Protein AF-0000000073140390 (afdb_homodimer)

Organism: Sesamum indicum (NCBI:txid4182)

Sequence (278 aa):
MKLQEGDDANCLEDAALLVTTLNICGGRIGDAKEILSDQHYITLSNLINNISSQLSQYKSRKTSAQELCIDAENGSIKYMEIEKEMQKLVQLVYEEPTGINKGIKQTFLLVAKALYYDAYFPAQTVDSHMSKVLFVPVPMKLQEGDDANCLEDAALLVTTLNICGGRIGDAKEILSDQHYITLSNLINNISSQLSQYKSRKTSAQELCIDAENGSIKYMEIEKEMQKLVQLVYEEPTGINKGIKQTFLLVAKALYYDAYFPAQTVDSHMSKVLFVPVP

Structure (mmCIF, N/CA/C/O backbone):
data_AF-0000000073140390-model_v1
#
loop_
_entity.id
_entity.type
_entity.pdbx_description
1 polymer 'Copal-8-ol diphosphate hydratase, chloroplastic-like'
#
loop_
_atom_site.group_PDB
_atom_site.id
_atom_site.type_symbol
_atom_site.label_atom_id
_atom_site.label_alt_id
_atom_site.label_comp_id
_atom_site.label_asym_id
_atom_site.label_entity_id
_atom_site.label_seq_id
_atom_site.pdbx_PDB_ins_code
_atom_site.Cartn_x
_atom_site.Cartn_y
_atom_site.Cartn_z
_atom_site.occupancy
_atom_site.B_iso_or_equiv
_atom_site.auth_seq_id
_atom_site.auth_comp_id
_atom_site.auth_asym_id
_atom_site.auth_atom_id
_atom_site.pdbx_PDB_model_num
ATOM 1 N N . MET A 1 1 ? -35.406 -1.772 -13.32 1 19.69 1 MET A N 1
ATOM 2 C CA . MET A 1 1 ? -34.062 -2.096 -13.797 1 19.69 1 MET A CA 1
ATOM 3 C C . MET A 1 1 ? -33 -1.405 -12.945 1 19.69 1 MET A C 1
ATOM 5 O O . MET A 1 1 ? -32.812 -0.194 -13.047 1 19.69 1 MET A O 1
ATOM 9 N N . LYS A 1 2 ? -32.844 -1.698 -11.672 1 21.89 2 LYS A N 1
ATOM 10 C CA . LYS A 1 2 ? -32.125 -1.102 -10.555 1 21.89 2 LYS A CA 1
ATOM 11 C C . LYS A 1 2 ? -30.625 -1.052 -10.828 1 21.89 2 LYS A C 1
ATOM 13 O O . LYS A 1 2 ? -30.031 -2.049 -11.25 1 21.89 2 LYS A O 1
ATOM 18 N N . LEU A 1 3 ? -30.125 0.109 -11.305 1 24.2 3 LEU A N 1
ATOM 19 C CA . LEU A 1 3 ? -28.75 0.513 -11.602 1 24.2 3 LEU A CA 1
ATOM 20 C C . LEU A 1 3 ? -27.797 -0.024 -10.547 1 24.2 3 LEU A C 1
ATOM 22 O O . LEU A 1 3 ? -28.047 0.094 -9.344 1 24.2 3 LEU A O 1
ATOM 26 N N . GLN A 1 4 ? -27.094 -1.106 -10.797 1 30.73 4 GLN A N 1
ATOM 27 C CA . GLN A 1 4 ? -26.078 -1.794 -10.016 1 30.73 4 GLN A CA 1
ATOM 28 C C . GLN A 1 4 ? -25.094 -0.801 -9.391 1 30.73 4 GLN A C 1
ATOM 30 O O . GLN A 1 4 ? -24.594 0.095 -10.078 1 30.73 4 GLN A O 1
ATOM 35 N N . GLU A 1 5 ? -25.266 -0.325 -8.227 1 33.09 5 GLU A N 1
ATOM 36 C CA . GLU A 1 5 ? -24.469 0.463 -7.289 1 33.09 5 GLU A CA 1
ATOM 37 C C . GLU A 1 5 ? -22.984 0.16 -7.42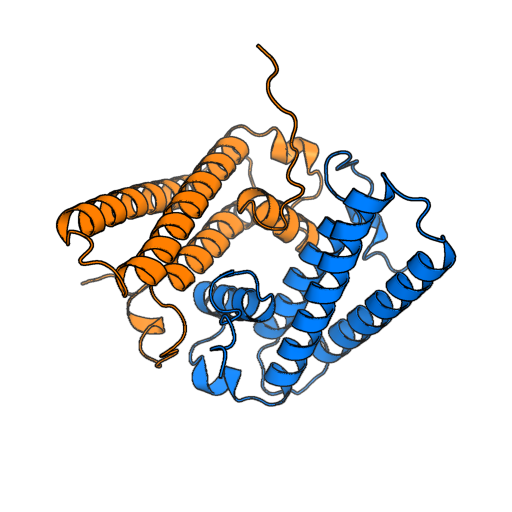6 1 33.09 5 GLU A C 1
ATOM 39 O O . GLU A 1 5 ? -22.562 -0.977 -7.219 1 33.09 5 GLU A O 1
ATOM 44 N N . GLY A 1 6 ? -22.266 0.636 -8.445 1 32.31 6 GLY A N 1
ATOM 45 C CA . GLY A 1 6 ? -20.875 0.646 -8.859 1 32.31 6 GLY A CA 1
ATOM 46 C C . GLY A 1 6 ? -19.906 0.658 -7.691 1 32.31 6 GLY A C 1
ATOM 47 O O . GLY A 1 6 ? -20.094 1.402 -6.727 1 32.31 6 GLY A O 1
ATOM 48 N N . ASP A 1 7 ? -19.344 -0.533 -7.352 1 36.69 7 ASP A N 1
ATOM 49 C CA . ASP A 1 7 ? -18.141 -0.941 -6.621 1 36.69 7 ASP A CA 1
ATOM 50 C C . ASP A 1 7 ? -17.031 0.101 -6.758 1 36.69 7 ASP A C 1
ATOM 52 O O . ASP A 1 7 ? -15.844 -0.228 -6.66 1 36.69 7 ASP A O 1
ATOM 56 N N . ASP A 1 8 ? -17.156 1.227 -7.363 1 34.34 8 ASP A N 1
ATOM 57 C CA . ASP A 1 8 ? -16.172 2.219 -7.789 1 34.34 8 ASP A CA 1
ATOM 58 C C . ASP A 1 8 ? -15.422 2.787 -6.59 1 34.34 8 ASP A C 1
ATOM 60 O O . ASP A 1 8 ? -14.477 3.566 -6.758 1 34.34 8 ASP A O 1
ATOM 64 N N . ALA A 1 9 ? -16.062 3.186 -5.523 1 35.09 9 ALA A N 1
ATOM 65 C CA . ALA A 1 9 ? -15.516 4.266 -4.703 1 35.09 9 ALA A CA 1
ATOM 66 C C . ALA A 1 9 ? -14.242 3.826 -3.992 1 35.09 9 ALA A C 1
ATOM 68 O O . ALA A 1 9 ? -13.617 4.617 -3.285 1 35.09 9 ALA A O 1
ATOM 69 N N . ASN A 1 10 ? -14.219 2.615 -3.383 1 41 10 ASN A N 1
ATOM 70 C CA . ASN A 1 10 ? -13.219 2.393 -2.344 1 41 10 ASN A CA 1
ATOM 71 C C . ASN A 1 10 ? -11.812 2.275 -2.932 1 41 10 ASN A C 1
ATOM 73 O O . ASN A 1 10 ? -11.523 1.329 -3.666 1 41 10 ASN A O 1
ATOM 77 N N . CYS A 1 11 ? -11.094 3.322 -3.277 1 43.16 11 CYS A N 1
ATOM 78 C CA . CYS A 1 11 ? -9.836 3.746 -3.881 1 43.16 11 CYS A CA 1
ATOM 79 C C . CYS A 1 11 ? -8.758 2.684 -3.697 1 43.16 11 CYS A C 1
ATOM 81 O O . CYS A 1 11 ? -8.852 1.593 -4.262 1 43.16 11 CYS A O 1
ATOM 83 N N . LEU A 1 12 ? -7.582 2.941 -3.061 1 46.41 12 LEU A N 1
ATOM 84 C CA . LEU A 1 12 ? -6.48 1.993 -2.957 1 46.41 12 LEU A CA 1
ATOM 85 C C . LEU A 1 12 ? -6.949 0.678 -2.344 1 46.41 12 LEU A C 1
ATOM 87 O O . LEU A 1 12 ? -6.172 -0.019 -1.688 1 46.41 12 LEU A O 1
ATOM 91 N N . GLU A 1 13 ? -8.219 0.421 -2.566 1 58.38 13 GLU A N 1
ATOM 92 C CA . GLU A 1 13 ? -8.781 -0.762 -1.922 1 58.38 13 GLU A CA 1
ATOM 93 C C . GLU A 1 13 ? -8.43 -2.031 -2.693 1 58.38 13 GLU A C 1
ATOM 95 O O . GLU A 1 13 ? -8.328 -3.111 -2.107 1 58.38 13 GLU A O 1
ATOM 100 N N . ASP A 1 14 ? -8.062 -1.742 -3.953 1 83.56 14 ASP A N 1
ATOM 101 C CA . ASP A 1 14 ? -7.625 -2.867 -4.773 1 83.56 14 ASP A CA 1
ATOM 102 C C . ASP A 1 14 ? -6.113 -3.059 -4.684 1 83.56 14 ASP A C 1
ATOM 104 O O . ASP A 1 14 ? -5.344 -2.158 -5.031 1 83.56 14 ASP A O 1
ATOM 108 N N . ALA A 1 15 ? -5.773 -4.164 -4.145 1 93.38 15 ALA A N 1
ATOM 109 C CA . ALA A 1 15 ? -4.367 -4.469 -3.918 1 93.38 15 ALA A CA 1
ATOM 110 C C . ALA A 1 15 ? -3.562 -4.352 -5.211 1 93.38 15 ALA A C 1
ATOM 112 O O . ALA A 1 15 ? -2.449 -3.82 -5.211 1 93.38 15 ALA A O 1
ATOM 113 N N . ALA A 1 16 ? -4.168 -4.73 -6.336 1 93.88 16 ALA A N 1
ATOM 114 C CA . ALA A 1 16 ? -3.479 -4.656 -7.621 1 93.88 16 ALA A CA 1
ATOM 115 C C . ALA A 1 16 ? -3.254 -3.205 -8.039 1 93.88 16 ALA A C 1
ATOM 117 O O . ALA A 1 16 ? -2.203 -2.867 -8.594 1 93.88 16 ALA A O 1
ATOM 118 N N . LEU A 1 17 ? -4.219 -2.393 -7.777 1 90.12 17 LEU A N 1
ATOM 119 C CA . LEU A 1 17 ? -4.062 -0.972 -8.07 1 90.12 17 LEU A CA 1
ATOM 120 C C . LEU A 1 17 ? -2.936 -0.366 -7.242 1 90.12 17 LEU A C 1
ATOM 122 O O . LEU A 1 17 ? -2.111 0.388 -7.766 1 90.12 17 LEU A O 1
ATOM 126 N N . LEU A 1 18 ? -2.938 -0.691 -5.992 1 92.5 18 LEU A N 1
ATOM 127 C CA . LEU A 1 18 ? -1.865 -0.215 -5.121 1 92.5 18 LEU A CA 1
ATOM 128 C C . LEU A 1 18 ? -0.503 -0.651 -5.652 1 92.5 18 LEU A C 1
ATOM 130 O O . LEU A 1 18 ? 0.423 0.158 -5.734 1 92.5 18 LEU A O 1
ATOM 134 N N . VAL A 1 19 ? -0.359 -1.871 -6.09 1 94.69 19 VAL A N 1
ATOM 135 C CA . VAL A 1 19 ? 0.884 -2.41 -6.629 1 94.69 19 VAL A CA 1
ATOM 136 C C . VAL A 1 19 ? 1.295 -1.621 -7.871 1 94.69 19 VAL A C 1
ATOM 138 O O . VAL A 1 19 ? 2.453 -1.216 -8 1 94.69 19 VAL A O 1
ATOM 141 N N . THR A 1 20 ? 0.36 -1.42 -8.719 1 92.44 20 THR A N 1
ATOM 142 C CA . THR A 1 20 ? 0.627 -0.705 -9.961 1 92.44 20 THR A CA 1
ATOM 143 C C . THR A 1 20 ? 1.097 0.719 -9.68 1 92.44 20 THR A C 1
ATOM 145 O O . THR A 1 20 ? 2.102 1.168 -10.227 1 92.44 20 THR A O 1
ATOM 148 N N . THR A 1 21 ? 0.406 1.334 -8.758 1 91.5 21 THR A N 1
ATOM 149 C CA . THR A 1 21 ? 0.728 2.719 -8.43 1 91.5 21 THR A CA 1
ATOM 150 C C . THR A 1 21 ? 2.096 2.814 -7.758 1 91.5 21 THR A C 1
ATOM 152 O O . THR A 1 21 ? 2.885 3.707 -8.07 1 91.5 21 THR A O 1
ATOM 155 N N . LEU A 1 22 ? 2.367 1.936 -6.859 1 94.38 22 LEU A N 1
ATOM 156 C CA . LEU A 1 22 ? 3.676 1.909 -6.215 1 94.38 22 LEU A CA 1
ATOM 157 C C . LEU A 1 22 ? 4.785 1.72 -7.242 1 94.38 22 LEU A C 1
ATOM 159 O O . LEU A 1 22 ? 5.836 2.357 -7.152 1 94.38 22 LEU A O 1
ATOM 163 N N . ASN A 1 23 ? 4.602 0.901 -8.211 1 94.12 23 ASN A N 1
ATOM 164 C CA . ASN A 1 23 ? 5.605 0.639 -9.234 1 94.12 23 ASN A CA 1
ATOM 165 C C . ASN A 1 23 ? 5.812 1.849 -10.141 1 94.12 23 ASN A C 1
ATOM 167 O O . ASN A 1 23 ? 6.938 2.145 -10.539 1 94.12 23 ASN A O 1
ATOM 171 N N . ILE A 1 24 ? 4.707 2.41 -10.445 1 91.94 24 ILE A N 1
ATOM 172 C CA . ILE A 1 24 ? 4.809 3.619 -11.258 1 91.94 24 ILE A CA 1
ATOM 173 C C . ILE A 1 24 ? 5.57 4.695 -10.484 1 91.94 24 ILE A C 1
ATOM 175 O O . ILE A 1 24 ? 6.547 5.254 -10.992 1 91.94 24 ILE A O 1
ATOM 179 N N . CYS A 1 25 ? 5.164 4.945 -9.242 1 90.94 25 CYS A N 1
ATOM 180 C CA . CYS A 1 25 ? 5.762 5.992 -8.422 1 90.94 25 CYS A CA 1
ATOM 181 C C . CYS A 1 25 ? 7.203 5.652 -8.062 1 90.94 25 CYS A C 1
ATOM 183 O O . CYS A 1 25 ? 8.023 6.547 -7.848 1 90.94 25 CYS A O 1
ATOM 185 N N . GLY A 1 26 ? 7.461 4.395 -7.98 1 91.81 26 GLY A N 1
ATOM 186 C CA . GLY A 1 26 ? 8.82 3.939 -7.715 1 91.81 26 GLY A CA 1
ATOM 187 C C . GLY A 1 26 ? 9.695 3.92 -8.953 1 91.81 26 GLY A C 1
ATOM 188 O O . GLY A 1 26 ? 10.875 3.59 -8.875 1 91.81 26 GLY A O 1
ATOM 189 N N . GLY A 1 27 ? 9.164 4.172 -10.109 1 90.06 27 GLY A N 1
ATOM 190 C CA . GLY A 1 27 ? 9.914 4.293 -11.344 1 90.06 27 GLY A CA 1
ATOM 191 C C . GLY A 1 27 ? 10.172 2.961 -12.023 1 90.06 27 GLY A C 1
ATOM 192 O O . GLY A 1 27 ? 11.016 2.863 -12.914 1 90.06 27 GLY A O 1
ATOM 193 N N . ARG A 1 28 ? 9.5 1.932 -11.672 1 92.81 28 ARG A N 1
ATOM 194 C CA . ARG A 1 28 ? 9.742 0.598 -12.211 1 92.81 28 ARG A CA 1
ATOM 195 C C . ARG A 1 28 ? 8.891 0.346 -13.453 1 92.81 28 ARG A C 1
ATOM 197 O O . ARG A 1 28 ? 9.219 -0.511 -14.273 1 92.81 28 ARG A O 1
ATOM 204 N N . ILE A 1 29 ? 7.77 1.046 -13.523 1 91.19 29 ILE A N 1
ATOM 205 C CA . ILE A 1 29 ? 6.891 0.93 -14.68 1 91.19 29 ILE A CA 1
ATOM 206 C C . ILE A 1 29 ? 6.926 2.227 -15.484 1 91.19 29 ILE A C 1
ATOM 208 O O . ILE A 1 29 ? 6.543 3.287 -14.984 1 91.19 29 ILE A O 1
ATOM 212 N N . GLY A 1 30 ? 7.473 2.105 -16.672 1 85.06 30 GLY A N 1
ATOM 213 C CA . GLY A 1 30 ? 7.492 3.24 -17.578 1 85.06 30 GLY A CA 1
ATOM 214 C C . GLY A 1 30 ? 6.234 3.355 -18.422 1 85.06 30 GLY A C 1
ATOM 215 O O . GLY A 1 30 ? 5.641 4.434 -18.516 1 85.06 30 GLY A O 1
ATOM 216 N N . ASP A 1 31 ? 5.816 2.256 -18.969 1 85.38 31 ASP A N 1
ATOM 217 C CA . ASP A 1 31 ? 4.594 2.162 -19.75 1 85.38 31 ASP A CA 1
ATOM 218 C C . ASP A 1 31 ? 3.559 1.272 -19.062 1 85.38 31 ASP A C 1
ATOM 220 O O . ASP A 1 31 ? 3.58 0.05 -19.234 1 85.38 31 ASP A O 1
ATOM 224 N N . ALA A 1 32 ? 2.643 1.896 -18.453 1 86.44 32 ALA A N 1
ATOM 225 C CA . ALA A 1 32 ? 1.65 1.161 -17.672 1 86.44 32 ALA A CA 1
ATOM 226 C C . ALA A 1 32 ? 0.743 0.334 -18.578 1 86.44 32 ALA A C 1
ATOM 228 O O . ALA A 1 32 ? 0.37 -0.79 -18.234 1 86.44 32 ALA A O 1
ATOM 229 N N . LYS A 1 33 ? 0.415 0.868 -19.719 1 84.56 33 LYS A N 1
ATOM 230 C CA . LYS A 1 33 ? -0.486 0.167 -20.625 1 84.56 33 LYS A CA 1
ATOM 231 C C . LYS A 1 33 ? 0.111 -1.164 -21.078 1 84.56 33 LYS A C 1
ATOM 233 O O . LYS A 1 33 ? -0.577 -2.188 -21.078 1 84.56 33 LYS A O 1
ATOM 238 N N . GLU A 1 34 ? 1.339 -1.123 -21.422 1 87.75 34 GLU A N 1
ATOM 239 C CA . GLU A 1 34 ? 2.027 -2.334 -21.859 1 87.75 34 GLU A CA 1
ATOM 240 C C . GLU A 1 34 ? 2.07 -3.377 -20.734 1 87.75 34 GLU A C 1
ATOM 242 O O . GLU A 1 34 ? 1.752 -4.547 -20.969 1 87.75 34 GLU A O 1
ATOM 247 N N . ILE A 1 35 ? 2.395 -2.949 -19.562 1 91.12 35 ILE A N 1
ATOM 248 C CA . ILE A 1 35 ? 2.564 -3.869 -18.438 1 91.12 35 ILE A CA 1
ATOM 249 C C . ILE A 1 35 ? 1.207 -4.434 -18.031 1 91.12 35 ILE A C 1
ATOM 251 O O . ILE A 1 35 ? 1.085 -5.629 -17.75 1 91.12 35 ILE A O 1
ATOM 255 N N . LEU A 1 36 ? 0.188 -3.611 -18.078 1 90.38 36 LEU A N 1
ATOM 256 C CA . LEU A 1 36 ? -1.141 -4.012 -17.625 1 90.38 36 LEU A CA 1
ATOM 257 C C . LEU A 1 36 ? -1.76 -5.02 -18.594 1 90.38 36 LEU A C 1
ATOM 259 O O . LEU A 1 36 ? -2.701 -5.73 -18.234 1 90.38 36 LEU A O 1
ATOM 263 N N . SER A 1 37 ? -1.237 -4.992 -19.812 1 89 37 SER A N 1
ATOM 264 C CA . SER A 1 37 ? -1.754 -5.93 -20.797 1 89 37 SER A CA 1
ATOM 265 C C . SER A 1 37 ? -0.964 -7.234 -20.781 1 89 37 SER A C 1
ATOM 267 O O . SER A 1 37 ? -1.354 -8.211 -21.438 1 89 37 SER A O 1
ATOM 269 N N . ASP A 1 38 ? 0.145 -7.352 -20.094 1 92.44 38 ASP A N 1
ATOM 270 C CA . ASP A 1 38 ? 0.956 -8.562 -20 1 92.44 38 ASP A CA 1
ATOM 271 C C . ASP A 1 38 ? 0.22 -9.656 -19.219 1 92.44 38 ASP A C 1
ATOM 273 O O . ASP A 1 38 ? -0.354 -9.398 -18.156 1 92.44 38 ASP A O 1
ATOM 277 N N . GLN A 1 39 ? 0.245 -10.852 -19.781 1 92.38 39 GLN A N 1
ATOM 278 C CA . GLN A 1 39 ? -0.524 -11.961 -19.234 1 92.38 39 GLN A CA 1
ATOM 279 C C . GLN A 1 39 ? -0.033 -12.328 -17.828 1 92.38 39 GLN A C 1
ATOM 281 O O . GLN A 1 39 ? -0.831 -12.68 -16.953 1 92.38 39 GLN A O 1
ATOM 286 N N . HIS A 1 40 ? 1.243 -12.297 -17.656 1 95.56 40 HIS A N 1
ATOM 287 C CA . HIS A 1 40 ? 1.786 -12.617 -16.344 1 95.56 40 HIS A CA 1
ATOM 288 C C . HIS A 1 40 ? 1.372 -11.578 -15.297 1 95.56 40 HIS A C 1
ATOM 290 O O . HIS A 1 40 ? 1.027 -11.93 -14.172 1 95.56 40 HIS A O 1
ATOM 296 N N . TYR A 1 41 ? 1.358 -10.406 -15.703 1 93.75 41 TYR A N 1
ATOM 297 C CA . TYR A 1 41 ? 0.944 -9.32 -14.82 1 93.75 41 TYR A CA 1
ATOM 298 C C . TYR A 1 41 ? -0.527 -9.453 -14.445 1 93.75 41 TYR A C 1
ATOM 300 O O . TYR A 1 41 ? -0.894 -9.289 -13.281 1 93.75 41 TYR A O 1
ATOM 308 N N . ILE A 1 42 ? -1.332 -9.789 -15.359 1 94 42 ILE A N 1
ATOM 309 C CA . ILE A 1 42 ? -2.762 -9.977 -15.133 1 94 42 ILE A CA 1
ATOM 310 C C . ILE A 1 42 ? -2.984 -11.109 -14.133 1 94 42 ILE A C 1
ATOM 312 O O . ILE A 1 42 ? -3.779 -10.977 -13.195 1 94 42 ILE A O 1
ATOM 316 N N . THR A 1 43 ? -2.252 -12.109 -14.297 1 95.31 43 THR A N 1
ATOM 317 C CA . THR A 1 43 ? -2.363 -13.25 -13.398 1 95.31 43 THR A CA 1
ATOM 318 C C . THR A 1 43 ? -1.982 -12.859 -11.977 1 95.31 43 THR A C 1
ATOM 320 O O . THR A 1 43 ? -2.701 -13.18 -11.023 1 95.31 43 THR A O 1
ATOM 323 N N . LEU A 1 44 ? -0.86 -12.133 -11.883 1 97.06 44 LEU A N 1
ATOM 324 C CA . LEU A 1 44 ? -0.416 -11.656 -10.578 1 97.06 44 LEU A CA 1
ATOM 325 C C . LEU A 1 44 ? -1.45 -10.719 -9.961 1 97.06 44 LEU A C 1
ATOM 327 O O . LEU A 1 44 ? -1.752 -10.82 -8.766 1 97.06 44 LEU A O 1
ATOM 331 N N . SER A 1 45 ? -2.047 -9.914 -10.719 1 94.69 45 SER A N 1
ATOM 332 C CA . SER A 1 45 ? -3.031 -8.938 -10.258 1 94.69 45 SER A CA 1
ATOM 333 C C . SER A 1 45 ? -4.285 -9.633 -9.734 1 94.69 45 SER A C 1
ATOM 335 O O . SER A 1 45 ? -4.797 -9.281 -8.664 1 94.69 45 SER A O 1
ATOM 337 N N . ASN A 1 46 ? -4.742 -10.555 -10.461 1 93.81 46 ASN A N 1
ATOM 338 C CA . ASN A 1 46 ? -5.918 -11.297 -10.016 1 93.81 46 ASN A CA 1
ATOM 339 C C . ASN A 1 46 ? -5.645 -12.055 -8.719 1 93.81 46 ASN A C 1
ATOM 341 O O . ASN A 1 46 ? -6.473 -12.047 -7.805 1 93.81 46 ASN A O 1
ATOM 345 N N . LEU A 1 47 ? -4.523 -12.641 -8.703 1 96.75 47 LEU A N 1
ATOM 346 C CA . LEU A 1 47 ? -4.156 -13.438 -7.535 1 96.75 47 LEU A CA 1
ATOM 347 C C . LEU A 1 47 ? -4.055 -12.562 -6.289 1 96.75 47 LEU A C 1
ATOM 349 O O . LEU A 1 47 ? -4.598 -12.914 -5.238 1 96.75 47 LEU A O 1
ATOM 353 N N . ILE A 1 48 ? -3.396 -11.422 -6.371 1 96.69 48 ILE A N 1
ATOM 354 C CA . ILE A 1 48 ? -3.225 -10.594 -5.184 1 96.69 48 ILE A CA 1
ATOM 355 C C . ILE A 1 48 ? -4.574 -10.008 -4.766 1 96.69 48 ILE A C 1
ATOM 357 O O . ILE A 1 48 ? -4.836 -9.828 -3.574 1 96.69 48 ILE A O 1
ATOM 361 N N . ASN A 1 49 ? -5.445 -9.695 -5.711 1 93.06 49 ASN A N 1
ATOM 362 C CA . ASN A 1 49 ? -6.777 -9.219 -5.352 1 93.06 49 ASN A CA 1
ATOM 363 C C . ASN A 1 49 ? -7.57 -10.281 -4.605 1 93.06 49 ASN A C 1
ATOM 365 O O . ASN A 1 49 ? -8.297 -9.977 -3.66 1 93.06 49 ASN A O 1
ATOM 369 N N . ASN A 1 50 ? -7.438 -11.484 -5.074 1 94.38 50 ASN A N 1
ATOM 370 C CA . ASN A 1 50 ? -8.094 -12.578 -4.371 1 94.38 50 ASN A CA 1
ATOM 371 C C . ASN A 1 50 ? -7.562 -12.734 -2.949 1 94.38 50 ASN A C 1
ATOM 373 O O . ASN A 1 50 ? -8.336 -12.875 -2.002 1 94.38 50 ASN A O 1
ATOM 377 N N . ILE A 1 51 ? -6.254 -12.719 -2.848 1 95.5 51 ILE A N 1
ATOM 378 C CA . ILE A 1 51 ? -5.613 -12.805 -1.54 1 95.5 51 ILE A CA 1
ATOM 379 C C . ILE A 1 51 ? -6.113 -11.664 -0.647 1 95.5 51 ILE A C 1
ATOM 381 O O . ILE A 1 51 ? -6.512 -11.898 0.496 1 95.5 51 ILE A O 1
ATOM 385 N N . SER A 1 52 ? -6.074 -10.477 -1.188 1 94.06 52 SER A N 1
ATOM 386 C CA . SER A 1 52 ? -6.512 -9.305 -0.438 1 94.06 52 SER A CA 1
ATOM 387 C C . SER A 1 52 ? -7.957 -9.453 0.026 1 94.06 52 SER A C 1
ATOM 389 O O . SER A 1 52 ? -8.281 -9.172 1.181 1 94.06 52 SER A O 1
ATOM 391 N N . SER A 1 53 ? -8.789 -9.828 -0.842 1 92.88 53 SER A N 1
ATOM 392 C CA . SER A 1 53 ? -10.195 -10.023 -0.509 1 92.88 53 SER A CA 1
ATOM 393 C C . SER A 1 53 ? -10.359 -11.039 0.611 1 92.88 53 SER A C 1
ATOM 395 O O . SER A 1 53 ? -11.109 -10.812 1.564 1 92.88 53 SER A O 1
ATOM 397 N N . GLN A 1 54 ? -9.695 -12.148 0.55 1 92.44 54 GLN A N 1
ATOM 398 C CA . GLN A 1 54 ? -9.773 -13.203 1.559 1 92.44 54 GLN A CA 1
ATOM 399 C C . GLN A 1 54 ? -9.227 -12.719 2.9 1 92.44 54 GLN A C 1
ATOM 401 O O . GLN A 1 54 ? -9.812 -13 3.949 1 92.44 54 GLN A O 1
ATOM 406 N N . LEU A 1 55 ? -8.164 -12.023 2.859 1 91.75 55 LEU A N 1
ATOM 407 C CA . LEU A 1 55 ? -7.57 -11.5 4.086 1 91.75 55 LEU A CA 1
ATOM 408 C C . LEU A 1 55 ? -8.5 -10.484 4.742 1 91.75 55 LEU A C 1
ATOM 410 O O . LEU A 1 55 ? -8.617 -10.445 5.969 1 91.75 55 LEU A O 1
ATOM 414 N N . SER A 1 56 ? -9.047 -9.641 3.893 1 89.56 56 SER A N 1
ATOM 415 C CA . SER A 1 56 ? -10 -8.672 4.418 1 89.56 56 SER A CA 1
ATOM 416 C C . SER A 1 56 ? -11.18 -9.367 5.098 1 89.56 56 SER A C 1
ATOM 418 O O . SER A 1 56 ? -11.641 -8.93 6.152 1 89.56 56 SER A O 1
ATOM 420 N N . GLN A 1 57 ? -11.656 -10.375 4.48 1 88.25 57 GLN A N 1
ATOM 421 C CA . GLN A 1 57 ? -12.734 -11.164 5.074 1 88.25 57 GLN A CA 1
ATOM 422 C C . GLN A 1 57 ? -12.297 -11.789 6.398 1 88.25 57 GLN A C 1
ATOM 424 O O . GLN A 1 57 ? -13.055 -11.789 7.367 1 88.25 57 GLN A O 1
ATOM 429 N N . TYR A 1 58 ? -11.148 -12.328 6.363 1 85.25 58 TYR A N 1
ATOM 430 C CA . TYR A 1 58 ? -10.602 -12.906 7.582 1 85.25 58 TYR A CA 1
ATOM 431 C C . TYR A 1 58 ? -10.523 -11.867 8.695 1 85.25 58 TYR A C 1
ATOM 433 O O . TYR A 1 58 ? -10.93 -12.141 9.828 1 85.25 58 TYR A O 1
ATOM 441 N N . LYS A 1 59 ? -10.039 -10.742 8.438 1 83.19 59 LYS A N 1
ATOM 442 C CA . LYS A 1 59 ? -9.891 -9.664 9.406 1 83.19 59 LYS A CA 1
ATOM 443 C C . LYS A 1 59 ? -11.242 -9.227 9.953 1 83.19 59 LYS A C 1
ATOM 445 O O . LYS A 1 59 ? -11.383 -8.969 11.148 1 83.19 59 LYS A O 1
ATOM 450 N N . SER A 1 60 ? -12.164 -9.109 9.039 1 82.38 60 SER A N 1
ATOM 451 C CA . SER A 1 60 ? -13.5 -8.703 9.453 1 82.38 60 SER A CA 1
ATOM 452 C C . SER A 1 60 ? -14.125 -9.727 10.391 1 82.38 60 SER A C 1
ATOM 454 O O . SER A 1 60 ? -14.805 -9.359 11.352 1 82.38 60 SER A O 1
ATOM 456 N N . ARG A 1 61 ? -13.969 -10.93 10.172 1 77.19 61 ARG A N 1
ATOM 457 C CA . ARG A 1 61 ? -14.516 -11.992 11.008 1 77.19 61 ARG A CA 1
ATOM 458 C C . ARG A 1 61 ? -13.836 -12.016 12.375 1 77.19 61 ARG A C 1
ATOM 460 O O . ARG A 1 61 ? -14.484 -12.289 13.391 1 77.19 61 ARG A O 1
ATOM 467 N N . LYS A 1 62 ? -12.578 -11.875 12.359 1 73.75 62 LYS A N 1
ATOM 468 C CA . LYS A 1 62 ? -11.836 -11.82 13.617 1 73.75 62 LYS A CA 1
ATOM 469 C C . LYS A 1 62 ? -12.336 -10.68 14.5 1 73.75 62 LYS A C 1
ATOM 471 O O . LYS A 1 62 ? -12.461 -10.844 15.711 1 73.75 62 LYS A O 1
ATOM 476 N N . THR A 1 63 ? -12.547 -9.617 13.844 1 67.31 63 THR A N 1
ATOM 477 C CA . THR A 1 63 ? -13.039 -8.469 14.594 1 67.31 63 THR A CA 1
ATOM 478 C C . THR A 1 63 ? -14.461 -8.711 15.094 1 67.31 63 THR A C 1
ATOM 480 O O . THR A 1 63 ? -14.805 -8.32 16.203 1 67.31 63 THR A O 1
ATOM 483 N N . SER A 1 64 ? -15.125 -9.445 14.141 1 62.62 64 SER A N 1
ATOM 484 C CA . SER A 1 64 ? -16.5 -9.742 14.539 1 62.62 64 SER A CA 1
ATOM 485 C C . SER A 1 64 ? -16.547 -10.93 15.492 1 62.62 64 SER A C 1
ATOM 487 O O . SER A 1 64 ? -17.406 -10.984 16.375 1 62.62 64 SER A O 1
ATOM 489 N N . ALA A 1 65 ? -15.852 -12.07 15.023 1 56.78 65 ALA A N 1
ATOM 490 C CA . ALA A 1 65 ? -15.891 -13.281 15.828 1 56.78 65 ALA A CA 1
ATOM 491 C C . ALA A 1 65 ? -15.312 -13.039 17.219 1 56.78 65 ALA A C 1
ATOM 493 O O . ALA A 1 65 ? -15.656 -13.734 18.172 1 56.78 65 ALA A O 1
ATOM 494 N N . GLN A 1 66 ? -13.977 -12.367 17.406 1 53.19 66 GLN A N 1
ATOM 495 C CA . GLN A 1 66 ? -13.805 -12.031 18.812 1 53.19 66 GLN A CA 1
ATOM 496 C C . GLN A 1 66 ? -15.148 -11.828 19.5 1 53.19 66 GLN A C 1
ATOM 498 O O . GLN A 1 66 ? -15.258 -12 20.719 1 53.19 66 GLN A O 1
ATOM 503 N N . GLU A 1 67 ? -16.125 -11.508 18.609 1 48.25 67 GLU A N 1
ATOM 504 C CA . GLU A 1 67 ? -17.484 -11.492 19.125 1 48.25 67 GLU A CA 1
ATOM 505 C C . GLU A 1 67 ? -18.125 -12.875 19.062 1 48.25 67 GLU A C 1
ATOM 507 O O . GLU A 1 67 ? -18.891 -13.266 19.938 1 48.25 67 GLU A O 1
ATOM 512 N N . LEU A 1 68 ? -18.156 -13.664 17.844 1 48.5 68 LEU A N 1
ATOM 513 C CA . LEU A 1 68 ? -18.891 -14.922 17.766 1 48.5 68 LEU A CA 1
ATOM 514 C C . LEU A 1 68 ? -17.938 -16.109 17.672 1 48.5 68 LEU A C 1
ATOM 516 O O . LEU A 1 68 ? -16.797 -15.961 17.188 1 48.5 68 LEU A O 1
ATOM 520 N N . CYS A 1 69 ? -18.062 -17.281 18.406 1 48.69 69 CYS A N 1
ATOM 521 C CA . CYS A 1 69 ? -17.438 -18.594 18.375 1 48.69 69 CYS A CA 1
ATOM 522 C C . CYS A 1 69 ? -17.141 -19.031 16.953 1 48.69 69 CYS A C 1
ATOM 524 O O . CYS A 1 69 ? -18.016 -19.562 16.266 1 48.69 69 CYS A O 1
ATOM 526 N N . ILE A 1 70 ? -16.578 -18.203 16.156 1 51.75 70 ILE A N 1
ATOM 527 C CA . ILE A 1 70 ? -16.312 -18.75 14.828 1 51.75 70 ILE A CA 1
ATOM 528 C C . ILE A 1 70 ? -15.742 -20.156 14.961 1 51.75 70 ILE A C 1
ATOM 530 O O . ILE A 1 70 ? -14.828 -20.391 15.758 1 51.75 70 ILE A O 1
ATOM 534 N N . ASP A 1 71 ? -16.359 -21.141 14.445 1 55.47 71 ASP A N 1
ATOM 535 C CA . ASP A 1 71 ? -15.977 -22.547 14.352 1 55.47 71 ASP A CA 1
ATOM 536 C C . ASP A 1 71 ? -14.516 -22.688 13.938 1 55.47 71 ASP A C 1
ATOM 538 O O . ASP A 1 71 ? -14.117 -22.203 12.883 1 55.47 71 ASP A O 1
ATOM 542 N N . ALA A 1 72 ? -13.602 -22.844 14.82 1 57.53 72 ALA A N 1
ATOM 543 C CA . ALA A 1 72 ? -12.18 -23.141 14.695 1 57.53 72 ALA A CA 1
ATOM 544 C C . ALA A 1 72 ? -11.875 -23.812 13.359 1 57.53 72 ALA A C 1
ATOM 546 O O . ALA A 1 72 ? -10.867 -23.516 12.719 1 57.53 72 ALA A O 1
ATOM 547 N N . GLU A 1 73 ? -12.812 -24.641 12.844 1 58.81 73 GLU A N 1
ATOM 548 C CA . GLU A 1 73 ? -12.562 -25.422 11.633 1 58.81 73 GLU A CA 1
ATOM 549 C C . GLU A 1 73 ? -12.617 -24.531 10.391 1 58.81 73 GLU A C 1
ATOM 551 O O . GLU A 1 73 ? -11.773 -24.641 9.5 1 58.81 73 GLU A O 1
ATOM 556 N N . ASN A 1 74 ? -13.609 -23.688 10.281 1 67.19 74 ASN A N 1
ATOM 557 C CA . ASN A 1 74 ? -13.758 -22.812 9.125 1 67.19 74 ASN A CA 1
ATOM 558 C C . ASN A 1 74 ? -12.625 -21.781 9.062 1 67.19 74 ASN A C 1
ATOM 560 O O . ASN A 1 74 ? -12.156 -21.438 7.973 1 67.19 74 ASN A O 1
ATOM 564 N N . GLY A 1 75 ? -12.219 -21.469 10.273 1 69.38 75 GLY A N 1
ATOM 565 C CA . GLY A 1 75 ? -11.07 -20.578 10.328 1 69.38 75 GLY A CA 1
ATOM 566 C C . GLY A 1 75 ? -9.797 -21.219 9.828 1 69.38 75 GLY A C 1
ATOM 567 O O . GLY A 1 75 ? -9.023 -20.578 9.094 1 69.38 75 GLY A O 1
ATOM 568 N N . SER A 1 76 ? -9.664 -22.438 10.094 1 75.88 76 SER A N 1
ATOM 569 C CA . SER A 1 76 ? -8.469 -23.172 9.68 1 75.88 76 SER A CA 1
ATOM 570 C C . SER A 1 76 ? -8.453 -23.406 8.18 1 75.88 76 SER A C 1
ATOM 572 O O . SER A 1 76 ? -7.402 -23.297 7.539 1 75.88 76 SER A O 1
ATOM 574 N N . ILE A 1 77 ? -9.57 -23.656 7.574 1 72.56 77 ILE A N 1
ATOM 575 C CA . ILE A 1 77 ? -9.672 -23.906 6.141 1 72.56 77 ILE A CA 1
ATOM 576 C C . ILE A 1 77 ? -9.375 -22.641 5.363 1 72.56 77 ILE A C 1
ATOM 578 O O . ILE A 1 77 ? -8.648 -22.656 4.367 1 72.56 77 ILE A O 1
ATOM 582 N N . LYS A 1 78 ? -9.922 -21.594 5.887 1 80 78 LYS A N 1
ATOM 583 C CA . LYS A 1 78 ? -9.688 -20.312 5.223 1 80 78 LYS A CA 1
ATOM 584 C C . LYS A 1 78 ? -8.211 -19.922 5.27 1 80 78 LYS A C 1
ATOM 586 O O . LYS A 1 78 ? -7.664 -19.438 4.281 1 80 78 LYS A O 1
ATOM 591 N N . TYR A 1 79 ? -7.703 -20.266 6.34 1 82.44 79 TYR A N 1
ATOM 592 C CA . TYR A 1 79 ? -6.281 -19.984 6.496 1 82.44 79 TYR A CA 1
ATOM 593 C C . TYR A 1 79 ? -5.457 -20.797 5.496 1 82.44 79 TYR A C 1
ATOM 595 O O . TYR A 1 79 ? -4.555 -20.266 4.852 1 82.44 79 TYR A O 1
ATOM 603 N N . MET A 1 80 ? -5.84 -22.016 5.324 1 87.38 80 MET A N 1
ATOM 604 C CA . MET A 1 80 ? -5.117 -22.875 4.402 1 87.38 80 MET A CA 1
ATOM 605 C C . MET A 1 80 ? -5.273 -22.391 2.965 1 87.38 80 MET A C 1
ATOM 607 O O . MET A 1 80 ? -4.316 -22.438 2.186 1 87.38 80 MET A O 1
ATOM 611 N N . GLU A 1 81 ? -6.406 -21.922 2.629 1 91.31 81 GLU A N 1
ATOM 612 C CA . GLU A 1 81 ? -6.645 -21.391 1.287 1 91.31 81 GLU A CA 1
ATOM 613 C C . GLU A 1 81 ? -5.793 -20.156 1.022 1 91.31 81 GLU A C 1
ATOM 615 O O . GLU A 1 81 ? -5.184 -20.031 -0.043 1 91.31 81 GLU A O 1
ATOM 620 N N . ILE A 1 82 ? -5.754 -19.328 1.961 1 93.75 82 ILE A N 1
ATOM 621 C CA . ILE A 1 82 ? -4.941 -18.125 1.838 1 93.75 82 ILE A CA 1
ATOM 622 C C . ILE A 1 82 ? -3.471 -18.5 1.696 1 93.75 82 ILE A C 1
ATOM 624 O O . ILE A 1 82 ? -2.76 -17.953 0.851 1 93.75 82 ILE A O 1
ATOM 628 N N . GLU A 1 83 ? -3.061 -19.469 2.459 1 93 83 GLU A N 1
ATOM 629 C CA . GLU A 1 83 ? -1.674 -19.922 2.416 1 93 83 GLU A CA 1
ATOM 630 C C . GLU A 1 83 ? -1.325 -20.5 1.049 1 93 83 GLU A C 1
ATOM 632 O O . GLU A 1 83 ? -0.232 -20.266 0.53 1 93 83 GLU A O 1
ATOM 637 N N . LYS A 1 84 ? -2.188 -21.203 0.511 1 94.94 84 LYS A N 1
ATOM 638 C CA . LYS A 1 84 ? -1.968 -21.781 -0.813 1 94.94 84 LYS A CA 1
ATOM 639 C C . LYS A 1 84 ? -1.847 -20.688 -1.873 1 94.94 84 LYS A C 1
ATOM 641 O O . LYS A 1 84 ? -0.981 -20.75 -2.748 1 94.94 84 LYS A O 1
ATOM 646 N N . GLU A 1 85 ? -2.678 -19.734 -1.773 1 96.12 85 GLU A N 1
ATOM 647 C CA . GLU A 1 85 ? -2.621 -18.625 -2.723 1 96.12 85 GLU A CA 1
ATOM 648 C C . GLU A 1 85 ? -1.347 -17.812 -2.541 1 96.12 85 GLU A C 1
ATOM 650 O O . GLU A 1 85 ? -0.756 -17.344 -3.52 1 96.12 85 GLU A O 1
ATOM 655 N N . MET A 1 86 ? -0.915 -17.625 -1.306 1 95.56 86 MET A N 1
ATOM 656 C CA . MET A 1 86 ? 0.35 -16.938 -1.03 1 95.56 86 MET A CA 1
ATOM 657 C C . MET A 1 86 ? 1.52 -17.703 -1.642 1 95.56 86 MET A C 1
ATOM 659 O O . MET A 1 86 ? 2.418 -17.109 -2.234 1 95.56 86 MET A O 1
ATOM 663 N N . GLN A 1 87 ? 1.496 -18.969 -1.571 1 95.12 87 GLN A N 1
ATOM 664 C CA . GLN A 1 87 ? 2.545 -19.797 -2.152 1 95.12 87 GLN A CA 1
ATOM 665 C C . GLN A 1 87 ? 2.557 -19.688 -3.674 1 95.12 87 GLN A C 1
ATOM 667 O O . GLN A 1 87 ? 3.623 -19.578 -4.285 1 95.12 87 GLN A O 1
ATOM 672 N N . LYS A 1 88 ? 1.379 -19.75 -4.195 1 97.12 88 LYS A N 1
ATOM 673 C CA . LYS A 1 88 ? 1.272 -19.578 -5.641 1 97.12 88 LYS A CA 1
ATOM 674 C C . LYS A 1 88 ? 1.828 -18.219 -6.07 1 97.12 88 LYS A C 1
ATOM 676 O O . LYS A 1 88 ? 2.521 -18.125 -7.086 1 97.12 88 LYS A O 1
ATOM 681 N N . LEU A 1 89 ? 1.585 -17.203 -5.305 1 97.62 89 LEU A N 1
ATOM 682 C CA . LEU A 1 89 ? 2.105 -15.867 -5.59 1 97.62 89 LEU A CA 1
ATOM 683 C C . LEU A 1 89 ? 3.629 -15.859 -5.547 1 97.62 89 LEU A C 1
ATOM 685 O O . LEU A 1 89 ? 4.277 -15.312 -6.441 1 97.62 89 LEU A O 1
ATOM 689 N N . VAL A 1 90 ? 4.188 -16.453 -4.516 1 96.12 90 VAL A N 1
ATOM 690 C CA . VAL A 1 90 ? 5.637 -16.531 -4.367 1 96.12 90 VAL A CA 1
ATOM 691 C C . VAL A 1 90 ? 6.238 -17.219 -5.594 1 96.12 90 VAL A C 1
ATOM 693 O O . VAL A 1 90 ? 7.223 -16.734 -6.16 1 96.12 90 VAL A O 1
ATOM 696 N N . GLN A 1 91 ? 5.621 -18.188 -6.07 1 96.44 91 GLN A N 1
ATOM 697 C CA . GLN A 1 91 ? 6.117 -18.938 -7.227 1 96.44 91 GLN A CA 1
ATOM 698 C C . GLN A 1 91 ? 6.078 -18.078 -8.492 1 96.44 91 GLN A C 1
ATOM 700 O O . GLN A 1 91 ? 7.059 -18.016 -9.234 1 96.44 91 GLN A O 1
ATOM 705 N N . LEU A 1 92 ? 5.023 -17.438 -8.688 1 96.5 92 LEU A N 1
ATOM 706 C CA . LEU A 1 92 ? 4.863 -16.641 -9.898 1 96.5 92 LEU A CA 1
ATOM 707 C C . LEU A 1 92 ? 5.828 -15.453 -9.891 1 96.5 92 LEU A C 1
ATOM 709 O O . LEU A 1 92 ? 6.34 -15.062 -10.938 1 96.5 92 LEU A O 1
ATOM 713 N N . VAL A 1 93 ? 6.055 -14.898 -8.695 1 97 93 VAL A N 1
ATOM 714 C CA . VAL A 1 93 ? 6.969 -13.766 -8.562 1 97 93 VAL A CA 1
ATOM 715 C C . VAL A 1 93 ? 8.391 -14.211 -8.898 1 97 93 VAL A C 1
ATOM 717 O O . VAL A 1 93 ? 9.148 -13.461 -9.516 1 97 93 VAL A O 1
ATOM 720 N N . TYR A 1 94 ? 8.773 -15.391 -8.562 1 95.25 94 TYR A N 1
ATOM 721 C CA . TYR A 1 94 ? 10.141 -15.852 -8.758 1 95.25 94 TYR A CA 1
ATOM 722 C C . TYR A 1 94 ? 10.273 -16.625 -10.062 1 95.25 94 TYR A C 1
ATOM 724 O O . TYR A 1 94 ? 11.375 -17.047 -10.438 1 95.25 94 TYR A O 1
ATOM 732 N N . GLU A 1 95 ? 9.172 -16.797 -10.727 1 92.38 95 GLU A N 1
ATOM 733 C CA . GLU A 1 95 ? 9.227 -17.484 -12.016 1 92.38 95 GLU A CA 1
ATOM 734 C C . GLU A 1 95 ? 10.031 -16.672 -13.031 1 92.38 95 GLU A C 1
ATOM 736 O O . GLU A 1 95 ? 9.883 -15.453 -13.125 1 92.38 95 GLU A O 1
ATOM 741 N N . GLU A 1 96 ? 11.016 -17.344 -13.734 1 87.88 96 GLU A N 1
ATOM 742 C CA . GLU A 1 96 ? 11.812 -16.719 -14.789 1 87.88 96 GLU A CA 1
ATOM 743 C C . GLU A 1 96 ? 11.891 -17.625 -16.016 1 87.88 96 GLU A C 1
ATOM 745 O O . GLU A 1 96 ? 11.922 -18.859 -15.891 1 87.88 96 GLU A O 1
ATOM 750 N N . PRO A 1 97 ? 11.891 -16.938 -17.172 1 83.56 97 PRO A N 1
ATOM 751 C CA . PRO A 1 97 ? 11.664 -15.547 -17.562 1 83.56 97 PRO A CA 1
ATOM 752 C C . PRO A 1 97 ? 10.188 -15.211 -17.75 1 83.56 97 PRO A C 1
ATOM 754 O O . PRO A 1 97 ? 9.398 -16.094 -18.125 1 83.56 97 PRO A O 1
ATOM 757 N N . THR A 1 98 ? 9.586 -13.922 -17.438 1 82.62 98 THR A N 1
ATOM 758 C CA . THR A 1 98 ? 8.188 -13.555 -17.641 1 82.62 98 THR A CA 1
ATOM 759 C C . THR A 1 98 ? 8.086 -12.273 -18.453 1 82.62 98 THR A C 1
ATOM 761 O O . THR A 1 98 ? 6.992 -11.906 -18.906 1 82.62 98 THR A O 1
ATOM 764 N N . GLY A 1 99 ? 9.219 -11.617 -18.797 1 86.38 99 GLY A N 1
ATOM 765 C CA . GLY A 1 99 ? 9.203 -10.336 -19.484 1 86.38 99 GLY A CA 1
ATOM 766 C C . GLY A 1 99 ? 8.945 -9.164 -18.562 1 86.38 99 GLY A C 1
ATOM 767 O O . GLY A 1 99 ? 9.023 -8.008 -18.984 1 86.38 99 GLY A O 1
ATOM 768 N N . ILE A 1 100 ? 8.555 -9.492 -17.422 1 91.5 100 ILE A N 1
ATOM 769 C CA . ILE A 1 100 ? 8.305 -8.453 -16.422 1 91.5 100 ILE A CA 1
ATOM 770 C C . ILE A 1 100 ? 9.508 -8.328 -15.5 1 91.5 100 ILE A C 1
ATOM 772 O O . ILE A 1 100 ? 10.07 -9.328 -15.055 1 91.5 100 ILE A O 1
ATOM 776 N N . ASN A 1 101 ? 9.977 -7.121 -15.281 1 90.69 101 ASN A N 1
ATOM 777 C CA . ASN A 1 101 ? 11.055 -6.789 -14.352 1 90.69 101 ASN A CA 1
ATOM 778 C C . ASN A 1 101 ? 10.828 -7.414 -12.984 1 90.69 101 ASN A C 1
ATOM 780 O O . ASN A 1 101 ? 9.711 -7.379 -12.461 1 90.69 101 ASN A O 1
ATOM 784 N N . LYS A 1 102 ? 11.82 -7.969 -12.453 1 93.94 102 LYS A N 1
ATOM 785 C CA . LYS A 1 102 ? 11.766 -8.617 -11.148 1 93.94 102 LYS A CA 1
ATOM 786 C C . LYS A 1 102 ? 11.289 -7.645 -10.07 1 93.94 102 LYS A C 1
ATOM 788 O O . LYS A 1 102 ? 10.531 -8.023 -9.172 1 93.94 102 LYS A O 1
ATOM 793 N N . GLY A 1 103 ? 11.758 -6.395 -10.188 1 94.62 103 GLY A N 1
ATOM 794 C CA . GLY A 1 103 ? 11.367 -5.383 -9.219 1 94.62 103 GLY A CA 1
ATOM 795 C C . GLY A 1 103 ? 9.867 -5.137 -9.18 1 94.62 103 GLY A C 1
ATOM 796 O O . GLY A 1 103 ? 9.297 -4.926 -8.109 1 94.62 103 GLY A O 1
ATOM 797 N N . ILE A 1 104 ? 9.266 -5.238 -10.32 1 95.81 104 ILE A N 1
ATOM 798 C CA . ILE A 1 104 ? 7.816 -5.07 -10.414 1 95.81 104 ILE A CA 1
ATOM 799 C C . ILE A 1 104 ? 7.113 -6.219 -9.695 1 95.81 104 ILE A C 1
ATOM 801 O O . ILE A 1 104 ? 6.199 -5.996 -8.898 1 95.81 104 ILE A O 1
ATOM 805 N N . LYS A 1 105 ? 7.539 -7.402 -9.961 1 96.62 105 LYS A N 1
ATOM 806 C CA . LYS A 1 105 ? 6.922 -8.586 -9.367 1 96.62 105 LYS A CA 1
ATOM 807 C C . LYS A 1 105 ? 7.113 -8.609 -7.852 1 96.62 105 LYS A C 1
ATOM 809 O O . LYS A 1 105 ? 6.211 -9.008 -7.113 1 96.62 105 LYS A O 1
ATOM 814 N N . GLN A 1 106 ? 8.25 -8.148 -7.434 1 95.69 106 GLN A N 1
ATOM 815 C CA . GLN A 1 106 ? 8.539 -8.133 -6.004 1 95.69 106 GLN A CA 1
ATOM 816 C C . GLN A 1 106 ? 7.582 -7.207 -5.258 1 95.69 106 GLN A C 1
ATOM 818 O O . GLN A 1 106 ? 7.277 -7.434 -4.086 1 95.69 106 GLN A O 1
ATOM 823 N N . THR A 1 107 ? 7.105 -6.191 -5.926 1 96.88 107 THR A N 1
ATOM 824 C CA . THR A 1 107 ? 6.141 -5.301 -5.289 1 96.88 107 THR A CA 1
ATOM 825 C C . THR A 1 107 ? 4.844 -6.039 -4.977 1 96.88 107 THR A C 1
ATOM 827 O O . THR A 1 107 ? 4.199 -5.773 -3.959 1 96.88 107 THR A O 1
ATOM 830 N N . PHE A 1 108 ? 4.422 -7 -5.801 1 97 108 PHE A N 1
ATOM 831 C CA . PHE A 1 108 ? 3.262 -7.828 -5.492 1 97 108 PHE A CA 1
ATOM 832 C C . PHE A 1 108 ? 3.461 -8.57 -4.176 1 97 108 PHE A C 1
ATOM 834 O O . PHE A 1 108 ? 2.576 -8.57 -3.318 1 97 108 PHE A O 1
ATOM 841 N N . LEU A 1 109 ? 4.562 -9.133 -4.102 1 96.94 109 LEU A N 1
ATOM 842 C CA . LEU A 1 109 ? 4.852 -9.922 -2.912 1 96.94 109 LEU A CA 1
ATOM 843 C C . LEU A 1 109 ? 4.922 -9.039 -1.672 1 96.94 109 LEU A C 1
ATOM 845 O O . LEU A 1 109 ? 4.398 -9.406 -0.616 1 96.94 109 LEU A O 1
ATOM 849 N N . LEU A 1 110 ? 5.586 -7.914 -1.808 1 96.75 110 LEU A N 1
ATOM 850 C CA . LEU A 1 110 ? 5.715 -7 -0.679 1 96.75 110 LEU A CA 1
ATOM 851 C C . LEU A 1 110 ? 4.344 -6.555 -0.178 1 96.75 110 LEU A C 1
ATOM 853 O O . LEU A 1 110 ? 4.078 -6.59 1.025 1 96.75 110 LEU A O 1
ATOM 857 N N . VAL A 1 111 ? 3.465 -6.16 -1.079 1 96.38 111 VAL A N 1
ATOM 858 C CA . VAL A 1 111 ? 2.129 -5.711 -0.707 1 96.38 111 VAL A CA 1
ATOM 859 C C . VAL A 1 111 ? 1.335 -6.879 -0.121 1 96.38 111 VAL A C 1
ATOM 861 O O . VAL A 1 111 ? 0.665 -6.73 0.903 1 96.38 111 VAL A O 1
ATOM 864 N N . ALA A 1 112 ? 1.434 -8.031 -0.712 1 96.06 112 ALA A N 1
ATOM 865 C CA . ALA A 1 112 ? 0.73 -9.195 -0.189 1 96.06 112 ALA A CA 1
ATOM 866 C C . ALA A 1 112 ? 1.2 -9.531 1.224 1 96.06 112 ALA A C 1
ATOM 868 O O . ALA A 1 112 ? 0.386 -9.836 2.102 1 96.06 112 ALA A O 1
ATOM 869 N N . LYS A 1 113 ? 2.49 -9.484 1.41 1 93.94 113 LYS A N 1
ATOM 870 C CA . LYS A 1 113 ? 3.049 -9.719 2.738 1 93.94 113 LYS A CA 1
ATOM 871 C C . LYS A 1 113 ? 2.529 -8.703 3.746 1 93.94 113 LYS A C 1
ATOM 873 O O . LYS A 1 113 ? 2.199 -9.055 4.879 1 93.94 113 LYS A O 1
ATOM 878 N N . ALA A 1 114 ? 2.516 -7.488 3.383 1 92.94 114 ALA A N 1
ATOM 879 C CA . ALA A 1 114 ? 2.025 -6.434 4.266 1 92.94 114 ALA A CA 1
ATOM 880 C C . ALA A 1 114 ? 0.566 -6.672 4.645 1 92.94 114 ALA A C 1
ATOM 882 O O . ALA A 1 114 ? 0.191 -6.523 5.812 1 92.94 114 ALA A O 1
ATOM 883 N N . LEU A 1 115 ? -0.243 -7.055 3.641 1 92.5 115 LEU A N 1
ATOM 884 C CA . LEU A 1 115 ? -1.645 -7.359 3.908 1 92.5 115 LEU A CA 1
ATOM 885 C C . LEU A 1 115 ? -1.772 -8.57 4.828 1 92.5 115 LEU A C 1
ATOM 887 O O . LEU A 1 115 ? -2.598 -8.578 5.742 1 92.5 115 LEU A O 1
ATOM 891 N N . TYR A 1 116 ? -1.011 -9.555 4.5 1 90.94 116 TYR A N 1
ATOM 892 C CA . TYR A 1 116 ? -0.99 -10.766 5.312 1 90.94 116 TYR A CA 1
ATOM 893 C C . TYR A 1 116 ? -0.603 -10.453 6.75 1 90.94 116 TYR A C 1
ATOM 895 O O . TYR A 1 116 ? -1.279 -10.883 7.691 1 90.94 116 TYR A O 1
ATOM 903 N N . TYR A 1 117 ? 0.405 -9.695 6.922 1 87.94 117 TYR A N 1
ATOM 904 C CA . TYR A 1 117 ? 0.881 -9.281 8.234 1 87.94 117 TYR A CA 1
ATOM 905 C C . TYR A 1 117 ? -0.208 -8.531 9 1 87.94 117 TYR A C 1
ATOM 907 O O . TYR A 1 117 ? -0.473 -8.836 10.164 1 87.94 117 TYR A O 1
ATOM 915 N N . ASP A 1 118 ? -0.783 -7.629 8.398 1 86.56 118 ASP A N 1
ATOM 916 C CA . ASP A 1 118 ? -1.822 -6.805 9.008 1 86.56 118 ASP A CA 1
ATOM 917 C C . ASP A 1 118 ? -3.006 -7.66 9.461 1 86.56 118 ASP A C 1
ATOM 919 O O . ASP A 1 118 ? -3.611 -7.395 10.5 1 86.56 118 ASP A O 1
ATOM 923 N N . ALA A 1 119 ? -3.324 -8.57 8.672 1 87.12 119 ALA A N 1
ATOM 924 C CA . ALA A 1 119 ? -4.492 -9.398 8.953 1 87.12 119 ALA A CA 1
ATOM 925 C C . ALA A 1 119 ? -4.227 -10.344 10.125 1 87.12 119 ALA A C 1
ATOM 927 O O . ALA A 1 119 ? -5.109 -10.57 10.961 1 87.12 119 ALA A O 1
ATOM 928 N N . TYR A 1 120 ? -3.057 -10.82 10.188 1 85 120 TYR A N 1
ATOM 929 C CA . TYR A 1 120 ? -2.797 -11.883 11.156 1 85 120 TYR A CA 1
ATOM 930 C C . TYR A 1 120 ? -2.068 -11.336 12.383 1 85 120 TYR A C 1
ATOM 932 O O . TYR A 1 120 ? -2.162 -11.906 13.469 1 85 120 TYR A O 1
ATOM 940 N N . PHE A 1 121 ? -1.264 -10.336 12.25 1 77.31 121 PHE A N 1
ATOM 941 C CA . PHE A 1 121 ? -0.527 -9.742 13.352 1 77.31 121 PHE A CA 1
ATOM 942 C C . PHE A 1 121 ? -0.958 -8.289 13.57 1 77.31 121 PHE A C 1
ATOM 944 O O . PHE A 1 121 ? -0.182 -7.367 13.328 1 77.31 121 PHE A O 1
ATOM 951 N N . PRO A 1 122 ? -2.111 -7.961 13.75 1 56.94 122 PRO A N 1
ATOM 952 C CA . PRO A 1 122 ? -2.58 -6.586 13.93 1 56.94 122 PRO A CA 1
ATOM 953 C C . PRO A 1 122 ? -1.86 -5.859 15.062 1 56.94 122 PRO A C 1
ATOM 955 O O . PRO A 1 122 ? -1.419 -6.492 16.016 1 56.94 122 PRO A O 1
ATOM 958 N N . ALA A 1 123 ? -0.878 -4.992 14.984 1 49.06 123 ALA A N 1
ATOM 959 C CA . ALA A 1 123 ? -0.182 -4.23 16.016 1 49.06 123 ALA A CA 1
ATOM 960 C C . ALA A 1 123 ? -1.05 -4.074 17.266 1 49.06 123 ALA A C 1
ATOM 962 O O . ALA A 1 123 ? -0.665 -3.391 18.219 1 49.06 123 ALA A O 1
ATOM 963 N N . GLN A 1 124 ? -2.1 -4.113 17.703 1 43.84 124 GLN A N 1
ATOM 964 C CA . GLN A 1 124 ? -1.848 -3.801 19.109 1 43.84 124 GLN A CA 1
ATOM 965 C C . GLN A 1 124 ? -0.56 -4.457 19.594 1 43.84 124 GLN A C 1
ATOM 967 O O . GLN A 1 124 ? 0.116 -3.93 20.484 1 43.84 124 GLN A O 1
ATOM 972 N N . THR A 1 125 ? -0.287 -5.801 19.547 1 37.03 125 THR A N 1
ATOM 973 C CA . THR A 1 125 ? 0.909 -6.461 20.062 1 37.03 125 THR A CA 1
ATOM 974 C C . THR A 1 125 ? 2.033 -6.418 19.031 1 37.03 125 THR A C 1
ATOM 976 O O . THR A 1 125 ? 2.117 -7.289 18.156 1 37.03 125 THR A O 1
ATOM 979 N N . VAL A 1 126 ? 2.357 -5.508 18.156 1 40.53 126 VAL A N 1
ATOM 980 C CA . VAL A 1 126 ? 3.674 -5.5 17.516 1 40.53 126 VAL A CA 1
ATOM 981 C C . VAL A 1 126 ? 4.699 -6.137 18.453 1 40.53 126 VAL A C 1
ATOM 983 O O . VAL A 1 126 ? 5.219 -5.477 19.359 1 40.53 126 VAL A O 1
ATOM 986 N N . ASP A 1 127 ? 4.535 -6.973 19.281 1 34.62 127 ASP A N 1
ATOM 987 C CA . ASP A 1 127 ? 5.645 -7.715 19.875 1 34.62 127 ASP A CA 1
ATOM 988 C C . ASP A 1 127 ? 6.664 -8.117 18.812 1 34.62 127 ASP A C 1
ATOM 990 O O . ASP A 1 127 ? 6.301 -8.359 17.656 1 34.62 127 ASP A O 1
ATOM 994 N N . SER A 1 128 ? 8.016 -7.773 19 1 33.69 128 SER A N 1
ATOM 995 C CA . SER A 1 128 ? 9.32 -8.148 18.469 1 33.69 128 SER A CA 1
ATOM 996 C C . SER A 1 128 ? 9.258 -9.484 17.734 1 33.69 128 SER A C 1
ATOM 998 O O . SER A 1 128 ? 10.25 -9.922 17.141 1 33.69 128 SER A O 1
ATOM 1000 N N . HIS A 1 129 ? 8.414 -10.312 18.031 1 33.94 129 HIS A N 1
ATOM 1001 C CA . HIS A 1 129 ? 8.547 -11.703 17.609 1 33.94 129 HIS A CA 1
ATOM 1002 C C . HIS A 1 129 ? 8.32 -11.844 16.109 1 33.94 129 HIS A C 1
ATOM 1004 O O . HIS A 1 129 ? 8.641 -12.883 15.516 1 33.94 129 HIS A O 1
ATOM 1010 N N . MET A 1 130 ? 7.457 -11.156 15.508 1 36.53 130 MET A N 1
ATOM 1011 C CA . MET A 1 130 ? 6.906 -11.531 14.203 1 36.53 130 MET A CA 1
ATOM 1012 C C . MET A 1 130 ? 7.941 -11.359 13.102 1 36.53 130 MET A C 1
ATOM 1014 O O . MET A 1 130 ? 7.754 -11.836 11.984 1 36.53 130 MET A O 1
ATOM 1018 N N . SER A 1 131 ? 8.75 -10.43 13.18 1 32.5 131 SER A N 1
ATOM 1019 C CA . SER A 1 131 ? 9.695 -10.359 12.07 1 32.5 131 SER A CA 1
ATOM 1020 C C . SER A 1 131 ? 10.336 -11.719 11.805 1 32.5 131 SER A C 1
ATOM 1022 O O . SER A 1 131 ? 10.82 -11.984 10.703 1 32.5 131 SER A O 1
ATOM 1024 N N . LYS A 1 132 ? 10.523 -12.5 12.797 1 31.92 132 LYS A N 1
ATOM 1025 C CA . LYS A 1 132 ? 11.289 -13.734 12.656 1 31.92 132 LYS A CA 1
ATOM 1026 C C . LYS A 1 132 ? 10.477 -14.805 11.922 1 31.92 132 LYS A C 1
ATOM 1028 O O . LYS A 1 132 ? 11.039 -15.602 11.164 1 31.92 132 LYS A O 1
ATOM 1033 N N . VAL A 1 133 ? 9.25 -15.047 12.266 1 35.34 133 VAL A N 1
ATOM 1034 C CA . VAL A 1 133 ? 8.586 -16.281 11.867 1 35.34 133 VAL A CA 1
ATOM 1035 C C . VAL A 1 133 ? 8.258 -16.219 10.375 1 35.34 133 VAL A C 1
ATOM 1037 O O . VAL A 1 133 ? 8.18 -17.266 9.711 1 35.34 133 VAL A O 1
ATOM 1040 N N . LEU A 1 134 ? 7.766 -15.219 9.891 1 37.38 134 LEU A N 1
ATOM 1041 C CA . LEU A 1 134 ? 7.109 -15.414 8.602 1 37.38 134 LEU A CA 1
ATOM 1042 C C . LEU A 1 134 ? 8.125 -15.766 7.52 1 37.38 134 LEU A C 1
ATOM 1044 O O . LEU A 1 134 ? 7.758 -16.297 6.465 1 37.38 134 LEU A O 1
ATOM 1048 N N . PHE A 1 135 ? 9.312 -15.227 7.555 1 34.75 135 PHE A N 1
ATOM 1049 C CA . PHE A 1 135 ? 10.109 -15.609 6.395 1 34.75 135 PHE A CA 1
ATOM 1050 C C . PHE A 1 135 ? 11.164 -16.641 6.773 1 34.75 135 PHE A C 1
ATOM 1052 O O . PHE A 1 135 ? 12.211 -16.734 6.129 1 34.75 135 PHE A O 1
ATOM 1059 N N . VAL A 1 136 ? 11.281 -16.891 8.023 1 31.86 136 VAL A N 1
ATOM 1060 C CA . VAL A 1 136 ? 12.297 -17.922 8.227 1 31.86 136 VAL A CA 1
ATOM 1061 C C . VAL A 1 136 ? 11.75 -19.266 7.773 1 31.86 136 VAL A C 1
ATOM 1063 O O . VAL A 1 136 ? 10.641 -19.656 8.133 1 31.86 136 VAL A O 1
ATOM 1066 N N . PRO A 1 137 ? 12.438 -19.781 6.859 1 31.94 137 PRO A N 1
ATOM 1067 C CA . PRO A 1 137 ? 12.164 -21.188 6.551 1 31.94 137 PRO A CA 1
ATOM 1068 C C . PRO A 1 137 ? 12.047 -22.062 7.805 1 31.94 137 PRO A C 1
ATOM 1070 O O . PRO A 1 137 ? 12.797 -21.859 8.758 1 31.94 137 PRO A O 1
ATOM 1073 N N . VAL A 1 138 ? 10.852 -22.375 8.234 1 28.89 138 VAL A N 1
ATOM 1074 C CA . VAL A 1 138 ? 10.859 -23.438 9.25 1 28.89 138 VAL A CA 1
ATOM 1075 C C . VAL A 1 138 ? 11.82 -24.547 8.836 1 28.89 138 VAL A C 1
ATOM 1077 O O . VAL A 1 138 ? 11.75 -25.047 7.715 1 28.89 138 VAL A O 1
ATOM 1080 N N . PRO A 1 139 ? 12.82 -24.781 9.82 1 32.09 139 PRO A N 1
ATOM 1081 C CA . PRO A 1 139 ? 13.688 -25.922 9.516 1 32.09 139 PRO A CA 1
ATOM 1082 C C . PRO A 1 139 ? 12.914 -27.219 9.281 1 32.09 139 PRO A C 1
ATOM 1084 O O . PRO A 1 139 ? 11.836 -27.406 9.852 1 32.09 139 PRO A O 1
ATOM 1087 N N . MET B 1 1 ? -18.781 11.984 29.688 1 21.5 1 MET B N 1
ATOM 1088 C CA . MET B 1 1 ? -18.438 12.461 28.344 1 21.5 1 MET B CA 1
ATOM 1089 C C . MET B 1 1 ? -17.672 11.391 27.562 1 21.5 1 MET B C 1
ATOM 1091 O O . MET B 1 1 ? -16.5 11.148 27.828 1 21.5 1 MET B O 1
ATOM 1095 N N . LYS B 1 2 ? -18.281 10.188 27.125 1 23.14 2 LYS B N 1
ATOM 1096 C CA . LYS B 1 2 ? -17.984 8.812 26.75 1 23.14 2 LYS B CA 1
ATOM 1097 C C . LYS B 1 2 ? -17.344 8.742 25.359 1 23.14 2 LYS B C 1
ATOM 1099 O O . LYS B 1 2 ? -17.953 9.148 24.375 1 23.14 2 LYS B O 1
ATOM 1104 N N . LEU B 1 3 ? -16.094 9.094 25.297 1 24.95 3 LEU B N 1
ATOM 1105 C CA . LEU B 1 3 ? -15.312 8.906 24.062 1 24.95 3 LEU B CA 1
ATOM 1106 C C . LEU B 1 3 ? -15.609 7.559 23.422 1 24.95 3 LEU B C 1
ATOM 1108 O O . LEU B 1 3 ? -15.445 6.516 24.062 1 24.95 3 LEU B O 1
ATOM 1112 N N . GLN B 1 4 ? -16.75 7.383 22.734 1 28.5 4 GLN B N 1
ATOM 1113 C CA . GLN B 1 4 ? -17.203 6.258 21.922 1 28.5 4 GLN B CA 1
ATOM 1114 C C . GLN B 1 4 ? -16.047 5.609 21.172 1 28.5 4 GLN B C 1
ATOM 1116 O O . GLN B 1 4 ? -15.258 6.293 20.516 1 28.5 4 GLN B O 1
ATOM 1121 N N . GLU B 1 5 ? -15.578 4.477 21.5 1 30.48 5 GLU B N 1
ATOM 1122 C CA . GLU B 1 5 ? -14.695 3.352 21.219 1 30.48 5 GLU B CA 1
ATOM 1123 C C . GLU B 1 5 ? -14.781 2.939 19.75 1 30.48 5 GLU B C 1
ATOM 1125 O O . GLU B 1 5 ? -14.109 2 19.328 1 30.48 5 GLU B O 1
ATOM 1130 N N . GLY B 1 6 ? -15.875 3.355 19.031 1 33.16 6 GLY B N 1
ATOM 1131 C CA . GLY B 1 6 ? -16.078 2.465 17.906 1 33.16 6 GLY B CA 1
ATOM 1132 C C . GLY B 1 6 ? -14.836 2.311 17.047 1 33.16 6 GLY B C 1
ATOM 1133 O O . GLY B 1 6 ? -14.391 3.27 16.406 1 33.16 6 GLY B O 1
ATOM 1134 N N 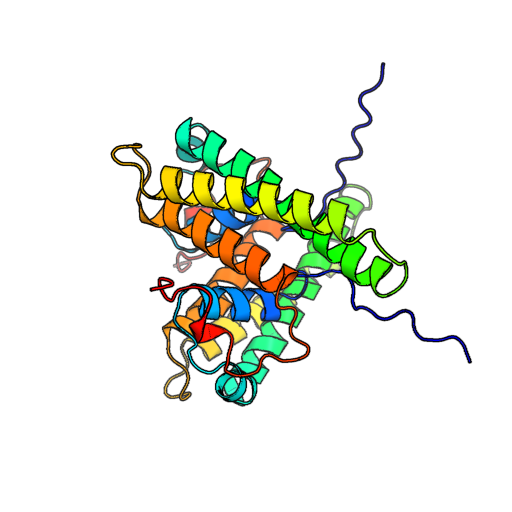. ASP B 1 7 ? -13.797 1.643 17.578 1 34.22 7 ASP B N 1
ATOM 1135 C CA . ASP B 1 7 ? -12.641 1.076 16.891 1 34.22 7 ASP B CA 1
ATOM 1136 C C . ASP B 1 7 ? -13.008 0.579 15.5 1 34.22 7 ASP B C 1
ATOM 1138 O O . ASP B 1 7 ? -13.602 -0.491 15.352 1 34.22 7 ASP B O 1
ATOM 1142 N N . ASP B 1 8 ? -13.734 1.241 14.773 1 33.66 8 ASP B N 1
ATOM 1143 C CA . ASP B 1 8 ? -13.867 0.855 13.375 1 33.66 8 ASP B CA 1
ATOM 1144 C C . ASP B 1 8 ? -12.547 0.312 12.828 1 33.66 8 ASP B C 1
ATOM 1146 O O . ASP B 1 8 ? -11.516 0.99 12.883 1 33.66 8 ASP B O 1
ATOM 1150 N N . ALA B 1 9 ? -12.133 -0.925 13.07 1 34.91 9 ALA B N 1
ATOM 1151 C CA . ALA B 1 9 ? -11.219 -1.91 12.492 1 34.91 9 ALA B CA 1
ATOM 1152 C C . ALA B 1 9 ? -10.906 -1.584 11.039 1 34.91 9 ALA B C 1
ATOM 1154 O O . ALA B 1 9 ? -10.922 -2.471 10.18 1 34.91 9 ALA B O 1
ATOM 1155 N N . ASN B 1 10 ? -11.102 -0.5 10.539 1 36.75 10 ASN B N 1
ATOM 1156 C CA . ASN B 1 10 ? -10.836 -0.172 9.141 1 36.75 10 ASN B CA 1
ATOM 1157 C C . ASN B 1 10 ? -9.438 -0.608 8.719 1 36.75 10 ASN B C 1
ATOM 1159 O O . ASN B 1 10 ? -8.492 -0.539 9.508 1 36.75 10 ASN B O 1
ATOM 1163 N N . CYS B 1 11 ? -9.156 -1.383 7.648 1 39.09 11 CYS B N 1
ATOM 1164 C CA . CYS B 1 11 ? -8.148 -1.881 6.719 1 39.09 11 CYS B CA 1
ATOM 1165 C C . CYS B 1 11 ? -6.922 -0.972 6.707 1 39.09 11 CYS B C 1
ATOM 1167 O O . CYS B 1 11 ? -6.938 0.105 7.305 1 39.09 11 CYS B O 1
ATOM 1169 N N . LEU B 1 12 ? -5.812 -1.35 5.949 1 45.38 12 LEU B N 1
ATOM 1170 C CA . LEU B 1 12 ? -4.723 -0.535 5.422 1 45.38 12 LEU B CA 1
ATOM 1171 C C . LEU B 1 12 ? -5.18 0.903 5.195 1 45.38 12 LEU B C 1
ATOM 1173 O O . LEU B 1 12 ? -4.645 1.599 4.328 1 45.38 12 LEU B O 1
ATOM 1177 N N . GLU B 1 13 ? -6.172 1.298 6.008 1 57 13 GLU B N 1
ATOM 1178 C CA . GLU B 1 13 ? -6.762 2.604 5.73 1 57 13 GLU B CA 1
ATOM 1179 C C . GLU B 1 13 ? -5.879 3.73 6.262 1 57 13 GLU B C 1
ATOM 1181 O O . GLU B 1 13 ? -5.883 4.836 5.719 1 57 13 GLU B O 1
ATOM 1186 N N . ASP B 1 14 ? -4.992 3.277 7.219 1 82.88 14 ASP B N 1
ATOM 1187 C CA . ASP B 1 14 ? -4.043 4.273 7.711 1 82.88 14 ASP B CA 1
ATOM 1188 C C . ASP B 1 14 ? -2.727 4.207 6.938 1 82.88 14 ASP B C 1
ATOM 1190 O O . ASP B 1 14 ? -2.043 3.182 6.953 1 82.88 14 ASP B O 1
ATOM 1194 N N . ALA B 1 15 ? -2.5 5.254 6.246 1 93.44 15 ALA B N 1
ATOM 1195 C CA . ALA B 1 15 ? -1.313 5.336 5.398 1 93.44 15 ALA B CA 1
ATOM 1196 C C . ALA B 1 15 ? -0.047 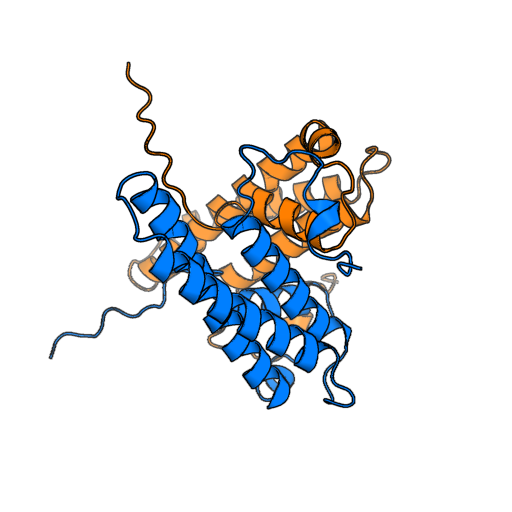5.039 6.199 1 93.44 15 ALA B C 1
ATOM 1198 O O . ALA B 1 15 ? 0.849 4.34 5.719 1 93.44 15 ALA B O 1
ATOM 1199 N N . ALA B 1 16 ? -0.024 5.465 7.461 1 93.88 16 ALA B N 1
ATOM 1200 C CA . ALA B 1 16 ? 1.145 5.234 8.305 1 93.88 16 ALA B CA 1
ATOM 1201 C C . ALA B 1 16 ? 1.3 3.752 8.633 1 93.88 16 ALA B C 1
ATOM 1203 O O . ALA B 1 16 ? 2.418 3.232 8.672 1 93.88 16 ALA B O 1
ATOM 1204 N N . LEU B 1 17 ? 0.193 3.123 8.859 1 90.12 17 LEU B N 1
ATOM 1205 C CA . LEU B 1 17 ? 0.239 1.686 9.109 1 90.12 17 LEU B CA 1
ATOM 1206 C C . LEU B 1 17 ? 0.768 0.938 7.891 1 90.12 17 LEU B C 1
ATOM 1208 O O . LEU B 1 17 ? 1.609 0.046 8.023 1 90.12 17 LEU B O 1
ATOM 1212 N N . LEU B 1 18 ? 0.256 1.291 6.75 1 92.69 18 LEU B N 1
ATOM 1213 C CA . LEU B 1 18 ? 0.737 0.682 5.516 1 92.69 18 LEU B CA 1
ATOM 1214 C C . LEU B 1 18 ? 2.242 0.875 5.363 1 92.69 18 LEU B C 1
ATOM 1216 O O . LEU B 1 18 ? 2.967 -0.075 5.059 1 92.69 18 LEU B O 1
ATOM 1220 N N . VAL B 1 19 ? 2.756 2.035 5.648 1 94.75 19 VAL B N 1
ATOM 1221 C CA . VAL B 1 19 ? 4.18 2.348 5.559 1 94.75 19 VAL B CA 1
ATOM 1222 C C . VAL B 1 19 ? 4.965 1.458 6.516 1 94.75 19 VAL B C 1
ATOM 1224 O O . VAL B 1 19 ? 5.98 0.87 6.133 1 94.75 19 VAL B O 1
ATOM 1227 N N . THR B 1 20 ? 4.488 1.387 7.699 1 92.12 20 THR B N 1
ATOM 1228 C CA . THR B 1 20 ? 5.164 0.593 8.719 1 92.12 20 THR B CA 1
ATOM 1229 C C . THR B 1 20 ? 5.223 -0.876 8.312 1 92.12 20 THR B C 1
ATOM 1231 O O . THR B 1 20 ? 6.285 -1.5 8.375 1 92.12 20 THR B O 1
ATOM 1234 N N . THR B 1 21 ? 4.098 -1.339 7.809 1 91.56 21 THR B N 1
ATOM 1235 C CA . THR B 1 21 ? 4.016 -2.744 7.426 1 91.56 21 THR B CA 1
ATOM 1236 C C . THR B 1 21 ? 4.906 -3.029 6.223 1 91.56 21 THR B C 1
ATOM 1238 O O . THR B 1 21 ? 5.602 -4.047 6.184 1 91.56 21 THR B O 1
ATOM 1241 N N . LEU B 1 22 ? 4.883 -2.172 5.266 1 94.5 22 LEU B N 1
ATOM 1242 C CA . LEU B 1 22 ? 5.75 -2.332 4.105 1 94.5 22 LEU B CA 1
ATOM 1243 C C . LEU B 1 22 ? 7.219 -2.361 4.52 1 94.5 22 LEU B C 1
ATOM 1245 O O . LEU B 1 22 ? 8 -3.152 3.99 1 94.5 22 LEU B O 1
ATOM 1249 N N . ASN B 1 23 ? 7.613 -1.557 5.445 1 94 23 ASN B N 1
ATOM 1250 C CA . ASN B 1 23 ? 8.992 -1.5 5.902 1 94 23 ASN B CA 1
ATOM 1251 C C . ASN B 1 23 ? 9.383 -2.764 6.664 1 94 23 ASN B C 1
ATOM 1253 O O . ASN B 1 23 ? 10.508 -3.254 6.531 1 94 23 ASN B O 1
ATOM 1257 N N . ILE B 1 24 ? 8.469 -3.156 7.457 1 91.94 24 ILE B N 1
ATOM 1258 C CA . ILE B 1 24 ? 8.719 -4.395 8.18 1 91.94 24 ILE B CA 1
ATOM 1259 C C . ILE B 1 24 ? 8.875 -5.551 7.195 1 91.94 24 ILE B C 1
ATOM 1261 O O . ILE B 1 24 ? 9.875 -6.273 7.23 1 91.94 24 ILE B O 1
ATOM 1265 N N . CYS B 1 25 ? 7.91 -5.688 6.266 1 91.5 25 CYS B N 1
ATOM 1266 C CA . CYS B 1 25 ? 7.902 -6.785 5.305 1 91.5 25 CYS B CA 1
ATOM 1267 C C . CYS B 1 25 ? 9.07 -6.668 4.328 1 91.5 25 CYS B C 1
ATOM 1269 O O . CYS B 1 25 ? 9.547 -7.672 3.803 1 91.5 25 CYS B O 1
ATOM 1271 N N . GLY B 1 26 ? 9.477 -5.465 4.09 1 92.25 26 GLY B N 1
ATOM 1272 C CA . GLY B 1 26 ? 10.625 -5.223 3.232 1 92.25 26 GLY B CA 1
ATOM 1273 C C . GLY B 1 26 ? 11.953 -5.391 3.949 1 92.25 26 GLY B C 1
ATOM 1274 O O . GLY B 1 26 ? 13.016 -5.238 3.342 1 92.25 26 GLY B O 1
ATOM 1275 N N . GLY B 1 27 ? 11.953 -5.613 5.23 1 90.62 27 GLY B N 1
ATOM 1276 C CA . GLY B 1 27 ? 13.148 -5.898 6.004 1 90.62 27 GLY B CA 1
AT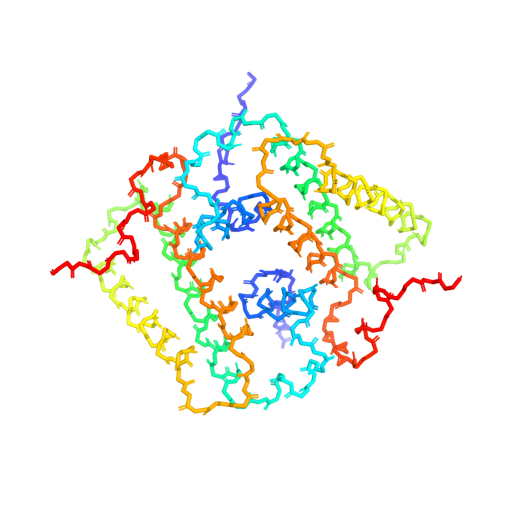OM 1277 C C . GLY B 1 27 ? 13.891 -4.648 6.445 1 90.62 27 GLY B C 1
ATOM 1278 O O . GLY B 1 27 ? 15.039 -4.723 6.871 1 90.62 27 GLY B O 1
ATOM 1279 N N . ARG B 1 28 ? 13.305 -3.523 6.383 1 93.06 28 ARG B N 1
ATOM 1280 C CA . ARG B 1 28 ? 13.969 -2.268 6.707 1 93.06 28 ARG B CA 1
ATOM 1281 C C . ARG B 1 28 ? 13.812 -1.931 8.188 1 93.06 28 ARG B C 1
ATOM 1283 O O . ARG B 1 28 ? 14.617 -1.175 8.742 1 93.06 28 ARG B O 1
ATOM 1290 N N . ILE B 1 29 ? 12.758 -2.436 8.789 1 91.06 29 ILE B N 1
ATOM 1291 C CA . ILE B 1 29 ? 12.516 -2.223 10.211 1 91.06 29 ILE B CA 1
ATOM 1292 C C . ILE B 1 29 ? 12.703 -3.535 10.969 1 91.06 29 ILE B C 1
ATOM 1294 O O . ILE B 1 29 ? 11.977 -4.504 10.734 1 91.06 29 ILE B O 1
ATOM 1298 N N . GLY B 1 30 ? 13.742 -3.551 11.773 1 85.38 30 GLY B N 1
ATOM 1299 C CA . GLY B 1 30 ? 13.984 -4.707 12.625 1 85.38 30 GLY B CA 1
ATOM 1300 C C . GLY B 1 30 ? 13.234 -4.648 13.938 1 85.38 30 GLY B C 1
ATOM 1301 O O . GLY B 1 30 ? 12.602 -5.629 14.344 1 85.38 30 GLY B O 1
ATOM 1302 N N . ASP B 1 31 ? 13.266 -3.506 14.578 1 85.62 31 ASP B N 1
ATOM 1303 C CA . ASP B 1 31 ? 12.562 -3.246 15.828 1 85.62 31 ASP B CA 1
AT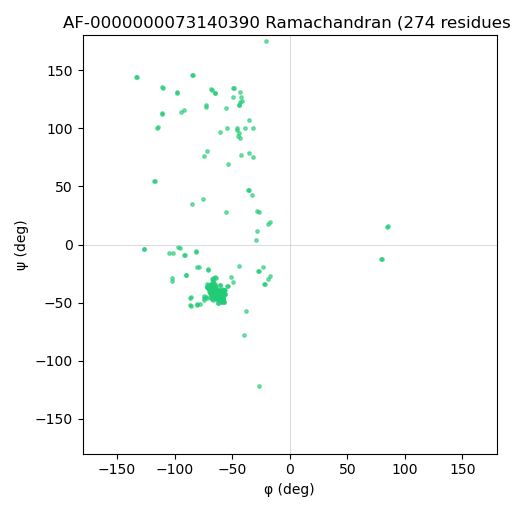OM 1304 C C . ASP B 1 31 ? 11.492 -2.178 15.641 1 85.62 31 ASP B C 1
ATOM 1306 O O . ASP B 1 31 ? 11.773 -0.981 15.727 1 85.62 31 ASP B O 1
ATOM 1310 N N . ALA B 1 32 ? 10.297 -2.623 15.516 1 86.38 32 ALA B N 1
ATOM 1311 C CA . ALA B 1 32 ? 9.195 -1.712 15.234 1 86.38 32 ALA B CA 1
ATOM 1312 C C . ALA B 1 32 ? 8.93 -0.786 16.422 1 86.38 32 ALA B C 1
ATOM 1314 O O . ALA B 1 32 ? 8.617 0.394 16.234 1 86.38 32 ALA B O 1
ATOM 1315 N N . LYS B 1 33 ? 9.062 -1.3 17.594 1 84.62 33 LYS B N 1
ATOM 1316 C CA . LYS B 1 33 ? 8.789 -0.499 18.781 1 84.62 33 LYS B CA 1
ATOM 1317 C C . LYS B 1 33 ? 9.727 0.701 18.875 1 84.62 33 LYS B C 1
ATOM 1319 O O . LYS B 1 33 ? 9.289 1.819 19.156 1 84.62 33 LYS B O 1
ATOM 1324 N N . GLU B 1 34 ? 10.961 0.447 18.641 1 87.94 34 GLU B N 1
ATOM 1325 C CA . GLU B 1 34 ? 11.953 1.514 18.672 1 87.94 34 GLU B CA 1
ATOM 1326 C C . GLU B 1 34 ? 11.664 2.576 17.625 1 87.94 34 GLU B C 1
ATOM 1328 O O . GLU B 1 34 ? 11.68 3.773 17.906 1 87.94 34 GLU B O 1
ATOM 1333 N N . ILE B 1 35 ? 11.352 2.158 16.438 1 91.06 35 ILE B N 1
ATOM 1334 C CA . ILE B 1 35 ? 11.141 3.076 15.32 1 91.06 35 ILE B CA 1
ATOM 1335 C C . ILE B 1 35 ? 9.859 3.867 15.539 1 91.06 35 ILE B C 1
ATOM 1337 O O . ILE B 1 35 ? 9.812 5.078 15.297 1 91.06 35 ILE B O 1
ATOM 1341 N N . LEU B 1 36 ? 8.844 3.213 16.078 1 90.44 36 LEU B N 1
ATOM 1342 C CA . LEU B 1 36 ? 7.539 3.838 16.25 1 90.44 36 LEU B CA 1
ATOM 1343 C C . LEU B 1 36 ? 7.59 4.895 17.344 1 90.44 36 LEU B C 1
ATOM 1345 O O . LEU B 1 36 ? 6.715 5.762 17.422 1 90.44 36 LEU B O 1
ATOM 1349 N N . SER B 1 37 ? 8.602 4.758 18.203 1 88.75 37 SER B N 1
ATOM 1350 C CA . SER B 1 37 ? 8.734 5.73 19.281 1 88.75 37 SER B CA 1
ATOM 1351 C C . SER B 1 37 ? 9.641 6.891 18.875 1 88.75 37 SER B C 1
ATOM 1353 O O . SER B 1 37 ? 9.742 7.891 19.578 1 88.75 37 SER B O 1
ATOM 1355 N N . ASP B 1 38 ? 10.328 6.844 17.75 1 92.5 38 ASP B N 1
ATOM 1356 C CA . ASP B 1 38 ? 11.195 7.906 17.25 1 92.5 38 ASP B CA 1
ATOM 1357 C C . ASP B 1 38 ? 10.383 9.133 16.844 1 92.5 38 ASP B C 1
ATOM 1359 O O . ASP B 1 38 ? 9.367 9.008 16.156 1 92.5 38 ASP B O 1
ATOM 1363 N N . GLN B 1 39 ? 10.836 10.281 17.281 1 92.38 39 GLN B N 1
ATOM 1364 C CA . GLN B 1 39 ? 10.094 11.516 17.094 1 92.38 39 GLN B CA 1
ATOM 1365 C C . GLN B 1 39 ? 9.961 11.859 15.609 1 92.38 39 GLN B C 1
ATOM 1367 O O . GLN B 1 39 ? 8.922 12.359 15.172 1 92.38 39 GLN B O 1
ATOM 1372 N N . HIS B 1 40 ? 11.016 11.625 14.875 1 95.75 40 HIS B N 1
ATOM 1373 C CA . HIS B 1 40 ? 10.953 11.906 13.445 1 95.75 40 HIS B CA 1
ATOM 1374 C C . HIS B 1 40 ? 9.961 10.992 12.742 1 95.75 40 HIS B C 1
ATOM 1376 O O . HIS B 1 40 ? 9.211 11.43 11.867 1 95.75 40 HIS B O 1
ATOM 1382 N N . TYR B 1 41 ? 9.906 9.812 13.148 1 93.75 41 TYR B N 1
ATOM 1383 C CA . TYR B 1 41 ? 8.977 8.844 12.586 1 93.75 41 TYR B CA 1
ATOM 1384 C C . TYR B 1 41 ? 7.535 9.227 12.898 1 93.75 41 TYR B C 1
ATOM 1386 O O . TYR B 1 41 ? 6.668 9.156 12.031 1 93.75 41 TYR B O 1
ATOM 1394 N N . ILE B 1 42 ? 7.309 9.656 14.07 1 94.12 42 ILE B N 1
ATOM 1395 C CA . ILE B 1 42 ? 5.977 10.078 14.492 1 94.12 42 ILE B CA 1
ATOM 1396 C C . ILE B 1 42 ? 5.52 11.266 13.656 1 94.12 42 ILE B C 1
ATOM 1398 O O . ILE B 1 42 ? 4.379 11.297 13.188 1 94.12 42 ILE B O 1
ATOM 1402 N N . THR B 1 43 ? 6.402 12.125 13.438 1 95.25 43 THR B N 1
ATOM 1403 C CA . THR B 1 43 ? 6.09 13.305 12.641 1 95.25 43 THR B CA 1
ATOM 1404 C C . THR B 1 43 ? 5.727 12.914 11.211 1 95.25 43 THR B C 1
ATOM 1406 O O . THR B 1 43 ? 4.723 13.375 10.672 1 95.25 43 THR B O 1
ATOM 1409 N N . LEU B 1 44 ? 6.547 12.023 10.648 1 97.06 44 LEU B N 1
ATOM 1410 C CA . LEU B 1 44 ? 6.277 11.531 9.305 1 97.06 44 LEU B CA 1
ATOM 1411 C C . LEU B 1 44 ? 4.941 10.797 9.25 1 97.06 44 LEU B C 1
ATOM 1413 O O . LEU B 1 44 ? 4.164 10.984 8.312 1 97.06 44 LEU B O 1
ATOM 1417 N N . SER B 1 45 ? 4.621 10.062 10.234 1 94.75 45 SER B N 1
ATOM 1418 C CA . SER B 1 45 ? 3.393 9.281 10.297 1 94.75 45 SER B CA 1
ATOM 1419 C C . SER B 1 45 ? 2.164 10.18 10.359 1 94.75 45 SER B C 1
ATOM 1421 O O . SER B 1 45 ? 1.186 9.953 9.641 1 94.75 45 SER B O 1
ATOM 1423 N N . ASN B 1 46 ? 2.232 11.156 11.172 1 93.88 46 ASN B N 1
ATOM 1424 C CA . ASN B 1 46 ? 1.119 12.094 11.266 1 93.88 46 ASN B CA 1
ATOM 1425 C C . ASN B 1 46 ? 0.904 12.836 9.953 1 93.88 46 ASN B C 1
ATOM 1427 O O . ASN B 1 46 ? -0.232 13 9.5 1 93.88 46 ASN B O 1
ATOM 1431 N N . LEU B 1 47 ? 1.98 13.234 9.414 1 96.94 47 LEU B N 1
ATOM 1432 C CA . LEU B 1 47 ? 1.912 14.008 8.18 1 96.94 47 LEU B CA 1
ATOM 1433 C C . LEU B 1 47 ? 1.308 13.172 7.051 1 96.94 47 LEU B C 1
ATOM 1435 O O . LEU B 1 47 ? 0.419 13.641 6.336 1 96.94 47 LEU B O 1
ATOM 1439 N N . ILE B 1 48 ? 1.739 11.938 6.875 1 96.75 48 ILE B N 1
ATOM 1440 C CA . ILE B 1 48 ? 1.229 11.133 5.77 1 96.75 48 ILE B CA 1
ATOM 1441 C C . ILE B 1 48 ? -0.238 10.789 6.016 1 96.75 48 ILE B C 1
ATOM 1443 O O . ILE B 1 48 ? -1.029 10.695 5.074 1 96.75 48 ILE B O 1
ATOM 1447 N N . ASN B 1 49 ? -0.629 10.594 7.266 1 93.25 49 ASN B N 1
ATOM 1448 C CA . ASN B 1 49 ? -2.039 10.352 7.555 1 93.25 49 ASN B CA 1
ATOM 1449 C C . ASN B 1 49 ? -2.898 11.562 7.195 1 93.25 49 ASN B C 1
ATOM 1451 O O . ASN B 1 49 ? -4.008 11.406 6.68 1 93.25 49 ASN B O 1
ATOM 1455 N N . ASN B 1 50 ? -2.381 12.695 7.523 1 94.38 50 ASN B N 1
ATOM 1456 C CA . ASN B 1 50 ? -3.096 13.914 7.141 1 94.38 50 ASN B CA 1
ATOM 1457 C C . ASN B 1 50 ? -3.232 14.023 5.625 1 94.38 50 ASN B C 1
ATOM 1459 O O . ASN B 1 50 ? -4.312 14.328 5.117 1 94.38 50 ASN B O 1
ATOM 1463 N N . ILE B 1 51 ? -2.129 13.805 4.945 1 95.44 51 ILE B N 1
ATOM 1464 C CA . ILE B 1 51 ? -2.131 13.828 3.488 1 95.44 51 ILE B CA 1
ATOM 1465 C C . ILE B 1 51 ? -3.148 12.82 2.953 1 95.44 51 ILE B C 1
ATOM 1467 O O . ILE B 1 51 ? -3.973 13.156 2.1 1 95.44 51 ILE B O 1
ATOM 1471 N N . SER B 1 52 ? -3.07 11.625 3.465 1 94.19 52 SER B N 1
ATOM 1472 C CA . SER B 1 52 ? -3.979 10.57 3.031 1 94.19 52 SER B CA 1
ATOM 1473 C C . SER B 1 52 ? -5.434 10.969 3.252 1 94.19 52 SER B C 1
ATOM 1475 O O . SER B 1 52 ? -6.273 10.773 2.373 1 94.19 52 SER B O 1
ATOM 1477 N N . SER B 1 53 ? -5.723 11.445 4.398 1 92.81 53 SER B N 1
ATOM 1478 C CA . SER B 1 53 ? -7.078 11.883 4.719 1 92.81 53 SER B CA 1
ATOM 1479 C C . SER B 1 53 ? -7.559 12.961 3.75 1 92.81 53 SER B C 1
ATOM 1481 O O . SER B 1 53 ? -8.672 12.883 3.234 1 92.81 53 SER B O 1
ATOM 1483 N N . GLN B 1 54 ? -6.766 13.93 3.467 1 92.44 54 GLN B N 1
ATOM 1484 C CA . GLN B 1 54 ? -7.113 15.016 2.559 1 92.44 54 GLN B CA 1
ATOM 1485 C C . GLN B 1 54 ? -7.312 14.5 1.137 1 92.44 54 GLN B C 1
ATOM 1487 O O . GLN B 1 54 ? -8.242 14.922 0.446 1 92.44 54 GLN B O 1
ATOM 1492 N N . LEU B 1 55 ? -6.473 13.648 0.719 1 91.75 55 LEU B N 1
ATOM 1493 C CA . LEU B 1 55 ? -6.582 13.078 -0.62 1 91.75 55 LEU B CA 1
ATOM 1494 C C . LEU B 1 55 ? -7.855 12.25 -0.756 1 91.75 55 LEU B C 1
ATOM 1496 O O . LEU B 1 55 ? -8.516 12.281 -1.799 1 91.75 55 LEU B O 1
ATOM 1500 N N . SER B 1 56 ? -8.102 11.477 0.271 1 89.75 56 SER B N 1
ATOM 1501 C CA . SER B 1 56 ? -9.336 10.695 0.264 1 89.75 56 SER B CA 1
ATOM 1502 C C . SER B 1 56 ? -10.562 11.594 0.158 1 89.75 56 SER B C 1
ATOM 1504 O O . SER B 1 56 ? -11.516 11.273 -0.558 1 89.75 56 SER B O 1
ATOM 1506 N N . GLN B 1 57 ? -10.547 12.648 0.891 1 88.44 57 GLN B N 1
ATOM 1507 C CA . GLN B 1 57 ? -11.633 13.625 0.813 1 88.44 57 GLN B CA 1
ATOM 1508 C C . GLN B 1 57 ? -11.742 14.219 -0.588 1 88.44 57 GLN B C 1
ATOM 1510 O O . GLN B 1 57 ? -12.844 14.383 -1.116 1 88.44 57 GLN B O 1
ATOM 1515 N N . TYR B 1 58 ? -10.625 14.547 -1.091 1 85.25 58 TYR B N 1
ATOM 1516 C CA . TYR B 1 58 ? -10.594 15.078 -2.449 1 85.25 58 TYR B CA 1
ATOM 1517 C C . TYR B 1 58 ? -11.195 14.086 -3.438 1 85.25 58 TYR B C 1
ATOM 1519 O O . TYR B 1 58 ? -12.008 14.453 -4.281 1 85.25 58 TYR B O 1
ATOM 1527 N N . LYS B 1 59 ? -10.812 12.883 -3.395 1 82.81 59 LYS B N 1
ATOM 1528 C CA . LYS B 1 59 ? -11.297 11.828 -4.285 1 82.81 59 LYS B CA 1
ATOM 1529 C C . LYS B 1 59 ? -12.805 11.633 -4.152 1 82.81 59 LYS B C 1
ATOM 1531 O O . LYS B 1 59 ? -13.5 11.445 -5.148 1 82.81 59 LYS B O 1
ATOM 1536 N N . SER B 1 60 ? -13.234 11.641 -2.932 1 83.25 60 SER B N 1
ATOM 1537 C CA . SER B 1 60 ? -14.664 11.461 -2.686 1 83.25 60 SER B CA 1
ATOM 1538 C C . SER B 1 60 ? -15.469 12.609 -3.283 1 83.25 60 SER B C 1
ATOM 1540 O O . SER B 1 60 ? -16.562 12.391 -3.814 1 83.25 60 SER B O 1
ATOM 1542 N N . ARG B 1 61 ? -15.023 13.781 -3.166 1 78.19 61 ARG B N 1
ATOM 1543 C CA . ARG B 1 61 ? -15.711 14.945 -3.717 1 78.19 61 ARG B CA 1
ATOM 1544 C C . ARG B 1 61 ? -15.727 14.898 -5.242 1 78.19 61 ARG B C 1
ATOM 1546 O O . ARG B 1 61 ? -16.703 15.32 -5.871 1 78.19 61 ARG B O 1
ATOM 1553 N N . LYS B 1 62 ? -14.633 14.578 -5.809 1 73.81 62 LYS B N 1
ATOM 1554 C CA . LYS B 1 62 ? -14.555 14.438 -7.258 1 73.81 62 LYS B CA 1
ATOM 1555 C C . LYS B 1 62 ? -15.578 13.422 -7.77 1 73.81 62 LYS B C 1
ATOM 1557 O O . LYS B 1 62 ? -16.203 13.641 -8.805 1 73.81 62 LYS B O 1
ATOM 1562 N N . THR B 1 63 ? -15.656 12.383 -7.051 1 66.81 63 THR B N 1
ATOM 1563 C CA . THR B 1 63 ? -16.609 11.352 -7.449 1 66.81 63 THR B CA 1
ATOM 1564 C C . THR B 1 63 ? -18.047 11.836 -7.266 1 66.81 63 THR B C 1
ATOM 1566 O O . THR B 1 63 ? -18.906 11.547 -8.086 1 66.81 63 THR B O 1
ATOM 1569 N N . SER B 1 64 ? -18.094 12.641 -6.148 1 62.5 64 SER B N 1
ATOM 1570 C CA . SER B 1 64 ? -19.422 13.172 -5.895 1 62.5 64 SER B CA 1
ATOM 1571 C C . SER B 1 64 ? -19.719 14.383 -6.777 1 62.5 64 SER B C 1
ATOM 1573 O O . SER B 1 64 ? -20.859 14.609 -7.184 1 62.5 64 SER B O 1
ATOM 1575 N N . ALA B 1 65 ? -18.734 15.406 -6.723 1 56.88 65 ALA B N 1
ATOM 1576 C CA . ALA B 1 65 ? -18.938 16.641 -7.484 1 56.88 65 ALA B CA 1
ATOM 1577 C C . ALA B 1 65 ? -19.078 16.344 -8.977 1 56.88 65 ALA B C 1
ATOM 1579 O O . ALA B 1 65 ? -19.703 17.109 -9.711 1 56.88 65 ALA B O 1
ATOM 1580 N N . GLN B 1 66 ? -18.078 15.445 -9.695 1 53.09 66 GLN B N 1
ATOM 1581 C CA . GLN B 1 66 ? -18.625 15.141 -11.016 1 53.09 66 GLN B CA 1
ATOM 1582 C C . GLN B 1 66 ? -20.141 15.188 -11.016 1 53.09 66 GLN B C 1
ATOM 1584 O O . GLN B 1 66 ? -20.766 15.398 -12.055 1 53.09 66 GLN B O 1
ATOM 1589 N N . GLU B 1 67 ? -20.672 15 -9.789 1 48.03 67 GLU B N 1
ATOM 1590 C CA . GLU B 1 67 ? -22.109 15.219 -9.641 1 48.03 67 GLU B CA 1
ATOM 1591 C C . GLU B 1 67 ? -22.406 16.688 -9.367 1 48.03 67 GLU B C 1
ATOM 1593 O O . GLU B 1 67 ? -23.422 17.219 -9.844 1 48.03 67 GLU B O 1
ATOM 1598 N N . LEU B 1 68 ? -21.781 17.453 -8.312 1 47.66 68 LEU B N 1
ATOM 1599 C CA . LEU B 1 68 ? -22.203 18.812 -7.984 1 47.66 68 LEU B CA 1
ATOM 1600 C C . LEU B 1 68 ? -21.125 19.828 -8.359 1 47.66 68 LEU B C 1
ATOM 1602 O O . LEU B 1 68 ? -19.953 19.484 -8.414 1 47.66 68 LEU B O 1
ATOM 1606 N N . CYS B 1 69 ? -21.359 21.047 -9.023 1 48.91 69 CYS B N 1
ATOM 1607 C CA . CYS B 1 69 ? -20.594 22.25 -9.336 1 48.91 69 CYS B CA 1
ATOM 1608 C C . CYS B 1 69 ? -19.625 22.578 -8.211 1 48.91 69 CYS B C 1
ATOM 1610 O O . CYS B 1 69 ? -20 23.219 -7.234 1 48.91 69 CYS B O 1
ATOM 1612 N N . ILE B 1 70 ? -18.906 21.641 -7.734 1 51.44 70 ILE B N 1
ATOM 1613 C CA . ILE B 1 70 ? -17.984 22.062 -6.691 1 51.44 70 ILE B CA 1
ATOM 1614 C C . ILE B 1 70 ? -17.297 23.375 -7.109 1 51.44 70 ILE B C 1
ATOM 1616 O O . ILE B 1 70 ? -16.812 23.484 -8.242 1 51.44 70 ILE B O 1
ATOM 1620 N N . ASP B 1 71 ? -17.438 24.422 -6.379 1 54.5 71 ASP B N 1
ATOM 1621 C CA . ASP B 1 71 ? -16.828 25.734 -6.508 1 54.5 71 ASP B CA 1
ATOM 1622 C C . ASP B 1 71 ? -15.328 25.625 -6.793 1 54.5 71 ASP B C 1
ATOM 1624 O O . ASP B 1 71 ? -14.586 25.031 -6.012 1 54.5 71 ASP B O 1
ATOM 1628 N N . ALA B 1 72 ? -14.906 25.641 -8 1 57.75 72 ALA B N 1
ATOM 1629 C CA . ALA B 1 72 ? -13.555 25.688 -8.547 1 57.75 72 ALA B CA 1
ATOM 1630 C C . ALA B 1 72 ? -12.578 26.25 -7.52 1 57.75 72 ALA B C 1
ATOM 1632 O O . ALA B 1 72 ? -11.445 25.781 -7.402 1 57.75 72 ALA B O 1
ATOM 1633 N N . GLU B 1 73 ? -13.055 27.219 -6.66 1 57.5 73 GLU B N 1
ATOM 1634 C CA . GLU B 1 73 ? -12.164 27.891 -5.723 1 57.5 73 GLU B CA 1
ATOM 1635 C C . GLU B 1 73 ? -11.797 26.984 -4.555 1 57.5 73 GLU B C 1
ATOM 1637 O O . GLU B 1 73 ? -10.641 26.938 -4.141 1 57.5 73 GLU B O 1
ATOM 1642 N N . ASN B 1 74 ? -12.719 26.281 -3.973 1 66.38 74 ASN B N 1
ATOM 1643 C CA . ASN B 1 74 ? -12.469 25.391 -2.846 1 66.38 74 ASN B CA 1
ATOM 1644 C C . ASN B 1 74 ? -11.602 24.203 -3.254 1 66.38 74 ASN B C 1
ATOM 1646 O O . ASN B 1 74 ? -10.758 23.75 -2.48 1 66.38 74 ASN B O 1
ATOM 1650 N N . GLY B 1 75 ? -11.82 23.875 -4.504 1 68.94 75 GLY B N 1
ATOM 1651 C CA . GLY B 1 75 ? -10.977 22.812 -5.039 1 68.94 75 GLY B CA 1
ATOM 1652 C C . GLY B 1 75 ? -9.523 23.234 -5.184 1 68.94 75 GLY B C 1
ATOM 1653 O O . GLY B 1 75 ? -8.625 22.453 -4.848 1 68.94 75 GLY B O 1
ATOM 1654 N N . SER B 1 76 ? -9.344 24.422 -5.531 1 75.06 76 SER B N 1
ATOM 1655 C CA . SER B 1 76 ? -7.996 24.938 -5.73 1 75.06 76 SER B CA 1
ATOM 1656 C C . SER B 1 76 ? -7.27 25.109 -4.398 1 75.06 76 SER B C 1
ATOM 1658 O O . SER B 1 76 ? -6.074 24.828 -4.297 1 75.06 76 SER B O 1
ATOM 1660 N N . ILE B 1 77 ? -7.965 25.516 -3.363 1 72 77 ILE B N 1
ATOM 1661 C CA . ILE B 1 77 ? -7.371 25.75 -2.049 1 72 77 ILE B CA 1
ATOM 1662 C C . ILE B 1 77 ? -6.969 24.406 -1.434 1 72 77 ILE B C 1
AT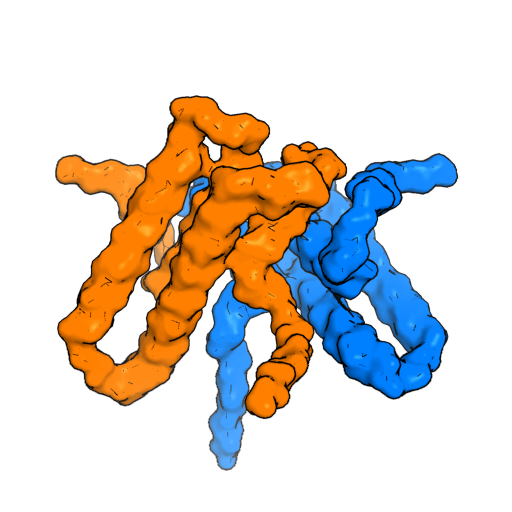OM 1664 O O . ILE B 1 77 ? -5.875 24.281 -0.872 1 72 77 ILE B O 1
ATOM 1668 N N . LYS B 1 78 ? -7.816 23.453 -1.629 1 79.75 78 LYS B N 1
ATOM 1669 C CA . LYS B 1 78 ? -7.523 22.141 -1.087 1 79.75 78 LYS B CA 1
ATOM 1670 C C . LYS B 1 78 ? -6.305 21.516 -1.771 1 79.75 78 LYS B C 1
ATOM 1672 O O . LYS B 1 78 ? -5.457 20.906 -1.113 1 79.75 78 LYS B O 1
ATOM 1677 N N . TYR B 1 79 ? -6.289 21.812 -2.969 1 81.88 79 TYR B N 1
ATOM 1678 C CA . TYR B 1 79 ? -5.148 21.328 -3.734 1 81.88 79 TYR B CA 1
ATOM 1679 C C . TYR B 1 79 ? -3.852 21.953 -3.232 1 81.88 79 TYR B C 1
ATOM 1681 O O . TYR B 1 79 ? -2.854 21.25 -3.035 1 81.88 79 TYR B O 1
ATOM 1689 N N . MET B 1 80 ? -3.932 23.219 -2.953 1 86.31 80 MET B N 1
ATOM 1690 C CA . MET B 1 80 ? -2.748 23.922 -2.48 1 86.31 80 MET B CA 1
ATOM 1691 C C . MET B 1 80 ? -2.32 23.422 -1.107 1 86.31 80 MET B C 1
ATOM 1693 O O . MET B 1 80 ? -1.127 23.281 -0.836 1 86.31 80 MET B O 1
ATOM 1697 N N . GLU B 1 81 ? -3.234 23.109 -0.283 1 91 81 GLU B N 1
ATOM 1698 C CA . GLU B 1 81 ? -2.93 22.578 1.044 1 91 81 GLU B CA 1
ATOM 1699 C C . GLU B 1 81 ? -2.262 21.203 0.952 1 91 81 GLU B C 1
ATOM 1701 O O . GLU B 1 81 ? -1.271 20.953 1.641 1 91 81 GLU B O 1
ATOM 1706 N N . ILE B 1 82 ? -2.762 20.422 0.13 1 93.38 82 ILE B N 1
ATOM 1707 C CA . ILE B 1 82 ? -2.184 19.094 -0.071 1 93.38 82 ILE B CA 1
ATOM 1708 C C . ILE B 1 82 ? -0.764 19.219 -0.615 1 93.38 82 ILE B C 1
ATOM 1710 O O . ILE B 1 82 ? 0.151 18.531 -0.151 1 93.38 82 ILE B O 1
ATOM 1714 N N . GLU B 1 83 ? -0.595 20.156 -1.517 1 92.62 83 GLU B N 1
ATOM 1715 C CA . GLU B 1 83 ? 0.718 20.375 -2.113 1 92.62 83 GLU B CA 1
ATOM 1716 C C . GLU B 1 83 ? 1.726 20.844 -1.066 1 92.62 83 GLU B C 1
ATOM 1718 O O . GLU B 1 83 ? 2.883 20.422 -1.078 1 92.62 83 GLU B O 1
ATOM 1723 N N . LYS B 1 84 ? 1.312 21.656 -0.226 1 94.38 84 LYS B N 1
ATOM 1724 C CA . LYS B 1 84 ? 2.186 22.141 0.839 1 94.38 84 LYS B CA 1
ATOM 1725 C C . LYS B 1 84 ? 2.586 21 1.78 1 94.38 84 LYS B C 1
ATOM 1727 O O . LYS B 1 84 ? 3.748 20.891 2.178 1 94.38 84 LYS B O 1
ATOM 1732 N N . GLU B 1 85 ? 1.661 20.172 2.1 1 95.94 85 GLU B N 1
ATOM 1733 C CA . GLU B 1 85 ? 1.952 19.047 2.969 1 95.94 85 GLU B CA 1
ATOM 1734 C C . GLU B 1 85 ? 2.865 18.031 2.275 1 95.94 85 GLU B C 1
ATOM 1736 O O . GLU B 1 85 ? 3.75 17.453 2.906 1 95.94 85 GLU B O 1
ATOM 1741 N N . MET B 1 86 ? 2.674 17.844 0.98 1 95.38 86 MET B N 1
ATOM 1742 C CA . MET B 1 86 ? 3.557 16.984 0.199 1 95.38 86 MET B CA 1
ATOM 1743 C C . MET B 1 86 ? 4.98 17.516 0.196 1 95.38 86 MET B C 1
ATOM 1745 O O . MET B 1 86 ? 5.941 16.766 0.354 1 95.38 86 MET B O 1
ATOM 1749 N N . GLN B 1 87 ? 5.117 18.766 0.11 1 94.75 87 GLN B N 1
ATOM 1750 C CA . GLN B 1 87 ? 6.434 19.406 0.13 1 94.75 87 GLN B CA 1
ATOM 1751 C C . GLN B 1 87 ? 7.102 19.234 1.491 1 94.75 87 GLN B C 1
ATOM 1753 O O . GLN B 1 87 ? 8.297 18.938 1.568 1 94.75 87 GLN B O 1
ATOM 1758 N N . LYS B 1 88 ? 6.305 19.469 2.482 1 97 88 LYS B N 1
ATOM 1759 C CA . LYS B 1 88 ? 6.824 19.25 3.83 1 97 88 LYS B CA 1
ATOM 1760 C C . LYS B 1 88 ? 7.289 17.812 4.02 1 97 88 LYS B C 1
ATOM 1762 O O . LYS B 1 88 ? 8.336 17.562 4.621 1 97 88 LYS B O 1
ATOM 1767 N N . LEU B 1 89 ? 6.586 16.875 3.473 1 97.5 89 LEU B N 1
ATOM 1768 C CA . LEU B 1 89 ? 6.957 15.461 3.549 1 97.5 89 LEU B CA 1
ATOM 1769 C C . LEU B 1 89 ? 8.281 15.211 2.834 1 97.5 89 LEU B C 1
ATOM 1771 O O . LEU B 1 89 ? 9.156 14.531 3.367 1 97.5 89 LEU B O 1
ATOM 1775 N N . VAL B 1 90 ? 8.406 15.75 1.641 1 96 90 VAL B N 1
ATOM 1776 C CA . VAL B 1 90 ? 9.625 15.602 0.861 1 96 90 VAL B CA 1
ATOM 1777 C C . VAL B 1 90 ? 10.82 16.141 1.661 1 96 90 VAL B C 1
ATOM 1779 O O . VAL B 1 90 ? 11.859 15.477 1.751 1 96 90 VAL B O 1
ATOM 1782 N N . GLN B 1 91 ? 10.633 17.172 2.33 1 96.25 91 GLN B N 1
ATOM 1783 C CA . GLN B 1 91 ? 11.703 17.781 3.111 1 96.25 91 GLN B CA 1
ATOM 1784 C C . GLN B 1 91 ? 12.094 16.906 4.293 1 96.25 91 GLN B C 1
ATOM 1786 O O . GLN B 1 91 ? 13.281 16.656 4.527 1 96.25 91 GLN B O 1
ATOM 1791 N N . LEU B 1 92 ? 11.156 16.438 4.965 1 96.44 92 LEU B N 1
ATOM 1792 C CA . LEU B 1 92 ? 11.422 15.617 6.145 1 96.44 92 LEU B CA 1
ATOM 1793 C C . LEU B 1 92 ? 12.078 14.297 5.758 1 96.44 92 LEU B C 1
ATOM 1795 O O . LEU B 1 92 ? 12.938 13.789 6.484 1 96.44 92 LEU B O 1
ATOM 1799 N N . VAL B 1 93 ? 11.664 13.758 4.609 1 96.94 93 VAL B N 1
ATOM 1800 C CA . VAL B 1 93 ? 12.227 12.5 4.129 1 96.94 93 VAL B CA 1
ATOM 1801 C C . VAL B 1 93 ? 13.703 12.688 3.777 1 96.94 93 VAL B C 1
ATOM 1803 O O . VAL B 1 93 ? 14.523 11.805 4.023 1 96.94 93 VAL B O 1
ATOM 1806 N N . TYR B 1 94 ? 14.07 13.805 3.266 1 95 94 TYR B N 1
ATOM 1807 C CA . TYR B 1 94 ? 15.438 14.023 2.816 1 95 94 TYR B CA 1
ATOM 1808 C C . TYR B 1 94 ? 16.25 14.734 3.887 1 95 94 TYR B C 1
ATOM 1810 O O . TYR B 1 94 ? 17.469 14.945 3.719 1 95 94 TYR B O 1
ATOM 1818 N N . GLU B 1 95 ? 15.602 15.047 4.961 1 92.12 95 GLU B N 1
ATOM 1819 C CA . GLU B 1 95 ? 16.328 15.672 6.059 1 92.12 95 GLU B CA 1
ATOM 1820 C C . GLU B 1 95 ? 17.359 14.711 6.648 1 92.12 95 GLU B C 1
ATOM 1822 O O . GLU B 1 95 ? 17.078 13.531 6.848 1 92.12 95 GLU B O 1
ATOM 1827 N N . GLU B 1 96 ? 18.656 15.172 6.82 1 87.62 96 GLU B N 1
ATOM 1828 C CA . GLU B 1 96 ? 19.734 14.406 7.438 1 87.62 96 GLU B CA 1
ATOM 1829 C C . GLU B 1 96 ? 20.484 15.242 8.469 1 87.62 96 GLU B C 1
ATOM 1831 O O . GLU B 1 96 ? 20.641 16.453 8.297 1 87.62 96 GLU B O 1
ATOM 1836 N N . PRO B 1 97 ? 20.891 14.547 9.523 1 83.56 97 PRO B N 1
ATOM 1837 C CA . PRO B 1 97 ? 20.656 13.195 10.023 1 83.56 97 PRO B CA 1
ATOM 1838 C C . PRO B 1 97 ? 19.375 13.086 10.859 1 83.56 97 PRO B C 1
ATOM 1840 O O . PRO B 1 97 ? 18.969 14.047 11.508 1 83.56 97 PRO B O 1
ATOM 1843 N N . THR B 1 98 ? 18.5 11.906 10.891 1 82.06 98 THR B N 1
ATOM 1844 C CA . THR B 1 98 ? 17.297 11.75 11.703 1 82.06 98 THR B CA 1
ATOM 1845 C C . THR B 1 98 ? 17.359 10.477 12.539 1 82.06 98 THR B C 1
ATOM 1847 O O . THR B 1 98 ? 16.547 10.266 13.43 1 82.06 98 THR B O 1
ATOM 1850 N N . GLY B 1 99 ? 18.391 9.648 12.406 1 86 99 GLY B N 1
ATOM 1851 C CA . GLY B 1 99 ? 18.484 8.359 13.078 1 86 99 GLY B CA 1
ATOM 1852 C C . GLY B 1 99 ? 17.672 7.277 12.406 1 86 99 GLY B C 1
ATOM 1853 O O . GLY B 1 99 ? 17.75 6.105 12.789 1 86 99 GLY B O 1
ATOM 1854 N N . ILE B 1 100 ? 16.859 7.68 11.547 1 91.5 100 ILE B N 1
ATOM 1855 C CA . ILE B 1 100 ? 16.031 6.73 10.797 1 91.5 100 ILE B CA 1
ATOM 1856 C C . ILE B 1 100 ? 16.672 6.449 9.438 1 91.5 100 ILE B C 1
ATOM 1858 O O . ILE B 1 100 ? 17.141 7.371 8.766 1 91.5 100 ILE B O 1
ATOM 1862 N N . ASN B 1 101 ? 16.812 5.203 9.078 1 90.88 101 ASN B N 1
ATOM 1863 C CA . ASN B 1 101 ? 17.297 4.746 7.785 1 90.88 101 ASN B CA 1
ATOM 1864 C C . ASN B 1 101 ? 16.594 5.445 6.633 1 90.88 101 ASN B C 1
ATOM 1866 O O . ASN B 1 101 ? 15.367 5.605 6.66 1 90.88 101 ASN B O 1
ATOM 1870 N N . LYS B 1 102 ? 17.312 5.863 5.695 1 93.94 102 LYS B N 1
ATOM 1871 C CA . LYS B 1 102 ? 16.781 6.555 4.523 1 93.94 102 LYS B CA 1
ATOM 1872 C C . LYS B 1 102 ? 15.727 5.711 3.814 1 93.94 102 LYS B C 1
ATOM 1874 O O . LYS B 1 102 ? 14.719 6.238 3.33 1 93.94 102 LYS B O 1
ATOM 1879 N N . GLY B 1 103 ? 15.977 4.402 3.752 1 94.69 103 GLY B N 1
ATOM 1880 C CA . GLY B 1 103 ? 15.047 3.5 3.098 1 94.69 103 GLY B CA 1
ATOM 1881 C C . GLY B 1 103 ? 13.672 3.496 3.738 1 94.69 103 GLY B C 1
ATOM 1882 O O . GLY B 1 103 ? 12.656 3.414 3.043 1 94.69 103 GLY B O 1
ATOM 1883 N N . ILE B 1 104 ? 13.656 3.654 5.031 1 95.94 104 ILE B N 1
ATOM 1884 C CA . ILE B 1 104 ? 12.398 3.715 5.762 1 95.94 104 ILE B CA 1
ATOM 1885 C C . ILE B 1 104 ? 11.641 4.988 5.387 1 95.94 104 ILE B C 1
ATOM 1887 O O . ILE B 1 104 ? 10.445 4.941 5.094 1 95.94 104 ILE B O 1
ATOM 1891 N N . LYS B 1 105 ? 12.344 6.082 5.391 1 96.69 105 LYS B N 1
ATOM 1892 C CA . LYS B 1 105 ? 11.727 7.371 5.09 1 96.69 105 LYS B CA 1
ATOM 1893 C C . LYS B 1 105 ? 11.227 7.418 3.652 1 96.69 105 LYS B C 1
ATOM 1895 O O . LYS B 1 105 ? 10.164 7.984 3.377 1 96.69 105 LYS B O 1
ATOM 1900 N N . GLN B 1 106 ? 11.961 6.789 2.779 1 95.69 106 GLN B N 1
ATOM 1901 C CA . GLN B 1 106 ? 11.578 6.789 1.371 1 95.69 106 GLN B CA 1
ATOM 1902 C C . GLN B 1 106 ? 10.258 6.051 1.16 1 95.69 106 GLN B C 1
ATOM 1904 O O . GLN B 1 106 ? 9.508 6.367 0.236 1 95.69 106 GLN B O 1
ATOM 1909 N N . THR B 1 107 ? 9.945 5.102 2.016 1 97 107 THR B N 1
ATOM 1910 C CA . THR B 1 107 ? 8.672 4.406 1.908 1 97 107 THR B CA 1
ATOM 1911 C C . THR B 1 107 ? 7.508 5.359 2.172 1 97 107 THR B C 1
ATOM 1913 O O . THR B 1 107 ? 6.449 5.234 1.557 1 97 107 THR B O 1
ATOM 1916 N N . PHE B 1 108 ? 7.656 6.34 3.066 1 96.94 108 PHE B N 1
ATOM 1917 C CA . PHE B 1 108 ? 6.633 7.355 3.273 1 96.94 108 PHE B CA 1
ATOM 1918 C C . PHE B 1 108 ? 6.348 8.109 1.979 1 96.94 108 PHE B C 1
ATOM 1920 O O . PHE B 1 108 ? 5.184 8.289 1.604 1 96.94 108 PHE B O 1
ATOM 1927 N N . LEU B 1 109 ? 7.383 8.492 1.403 1 96.94 109 LEU B N 1
ATOM 1928 C CA . LEU B 1 109 ? 7.238 9.273 0.181 1 96.94 109 LEU B CA 1
ATOM 1929 C C . LEU B 1 109 ? 6.605 8.438 -0.928 1 96.94 109 LEU B C 1
ATOM 1931 O O . LEU B 1 109 ? 5.73 8.922 -1.651 1 96.94 109 LEU B O 1
ATOM 1935 N N . LEU B 1 110 ? 7.055 7.211 -1.067 1 96.75 110 LEU B N 1
ATOM 1936 C CA . LEU B 1 110 ? 6.52 6.332 -2.102 1 96.75 110 LEU B CA 1
ATOM 1937 C C . LEU B 1 110 ? 5.02 6.137 -1.923 1 96.75 110 LEU B C 1
ATOM 1939 O O . LEU B 1 110 ? 4.254 6.262 -2.883 1 96.75 110 LEU B O 1
ATOM 1943 N N . VAL B 1 111 ? 4.586 5.848 -0.716 1 96.38 111 VAL B N 1
ATOM 1944 C CA . VAL B 1 111 ? 3.172 5.629 -0.438 1 96.38 111 VAL B CA 1
ATOM 1945 C C . VAL B 1 111 ? 2.398 6.93 -0.651 1 96.38 111 VAL B C 1
ATOM 1947 O O . VAL B 1 111 ? 1.325 6.93 -1.259 1 96.38 111 VAL B O 1
ATOM 1950 N N . ALA B 1 112 ? 2.936 8.031 -0.199 1 95.88 112 ALA B N 1
ATOM 1951 C CA . ALA B 1 112 ? 2.268 9.312 -0.398 1 95.88 112 ALA B CA 1
ATOM 1952 C C . ALA B 1 112 ? 2.104 9.625 -1.884 1 95.88 112 ALA B C 1
ATOM 1954 O O . ALA B 1 112 ? 1.042 10.078 -2.316 1 95.88 112 ALA B O 1
ATOM 1955 N N . LYS B 1 113 ? 3.156 9.375 -2.619 1 93.81 113 LYS B N 1
ATOM 1956 C CA . LYS B 1 113 ? 3.096 9.57 -4.066 1 93.81 113 LYS B CA 1
ATOM 1957 C C . LYS B 1 113 ? 2.023 8.688 -4.695 1 93.81 113 LYS B C 1
ATOM 1959 O O . LYS B 1 113 ? 1.282 9.133 -5.574 1 93.81 113 LYS B O 1
ATOM 1964 N N . ALA B 1 114 ? 1.967 7.484 -4.316 1 93.06 114 ALA B N 1
ATOM 1965 C CA . ALA B 1 114 ? 0.973 6.551 -4.844 1 93.06 114 ALA B CA 1
ATOM 1966 C C . ALA B 1 114 ? -0.444 7.035 -4.543 1 93.06 114 ALA B C 1
ATOM 1968 O O . ALA B 1 114 ? -1.319 6.984 -5.41 1 93.06 114 ALA B O 1
ATOM 1969 N N . LEU B 1 115 ? -0.645 7.512 -3.309 1 92.69 115 LEU B N 1
ATOM 1970 C CA . LEU B 1 115 ? -1.95 8.047 -2.934 1 92.6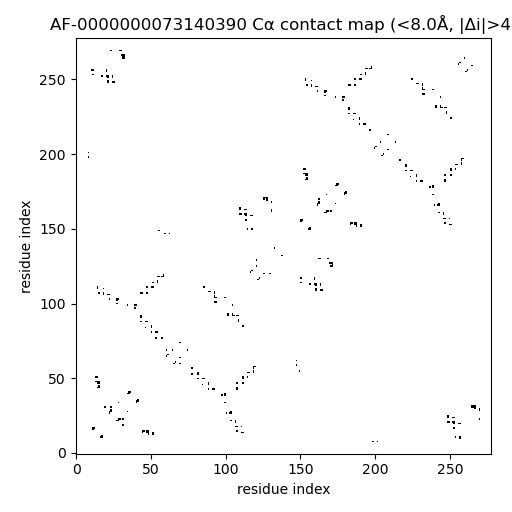9 115 LEU B CA 1
ATOM 1971 C C . LEU B 1 115 ? -2.279 9.297 -3.746 1 92.69 115 LEU B C 1
ATOM 1973 O O . LEU B 1 115 ? -3.412 9.461 -4.203 1 92.69 115 LEU B O 1
ATOM 1977 N N . TYR B 1 116 ? -1.297 10.125 -3.832 1 90.69 116 TYR B N 1
ATOM 1978 C CA . TYR B 1 116 ? -1.444 11.352 -4.617 1 90.69 116 TYR B CA 1
ATOM 1979 C C . TYR B 1 116 ? -1.797 11.031 -6.062 1 90.69 116 TYR B C 1
ATOM 1981 O O . TYR B 1 116 ? -2.742 11.594 -6.617 1 90.69 116 TYR B O 1
ATOM 1989 N N . TYR B 1 117 ? -1.12 10.133 -6.633 1 87.88 117 TYR B N 1
ATOM 1990 C CA . TYR B 1 117 ? -1.351 9.688 -8.008 1 87.88 117 TYR B CA 1
ATOM 1991 C C . TYR B 1 117 ? -2.768 9.156 -8.172 1 87.88 117 TYR B C 1
ATOM 1993 O O . TYR B 1 117 ? -3.475 9.539 -9.109 1 87.88 117 TYR B O 1
ATOM 2001 N N . ASP B 1 118 ? -3.162 8.336 -7.332 1 86.81 118 ASP B N 1
ATOM 2002 C CA . ASP B 1 118 ? -4.48 7.711 -7.383 1 86.81 118 ASP B CA 1
ATOM 2003 C C . ASP B 1 118 ? -5.586 8.758 -7.293 1 86.81 118 ASP B C 1
ATOM 2005 O O . ASP B 1 118 ? -6.625 8.633 -7.941 1 86.81 118 ASP B O 1
ATOM 2009 N N . ALA B 1 119 ? -5.371 9.672 -6.484 1 87.06 119 ALA B N 1
ATOM 2010 C CA . ALA B 1 119 ? -6.395 10.68 -6.25 1 87.06 119 ALA B CA 1
ATOM 2011 C C . ALA B 1 119 ? -6.539 11.609 -7.457 1 87.06 119 ALA B C 1
ATOM 2013 O O . ALA B 1 119 ? -7.648 11.992 -7.824 1 87.06 119 ALA B O 1
ATOM 2014 N N . TYR B 1 120 ? -5.461 11.914 -8.062 1 84.94 120 TYR B N 1
ATOM 2015 C CA . TYR B 1 120 ? -5.496 12.945 -9.086 1 84.94 120 TYR B CA 1
ATOM 2016 C C . TYR B 1 120 ? -5.484 12.336 -10.477 1 84.94 120 TYR B C 1
ATOM 2018 O O . TYR B 1 120 ? -5.941 12.961 -11.438 1 84.94 120 TYR B O 1
ATOM 2026 N N . PHE B 1 121 ? -4.91 11.211 -10.656 1 77.19 121 PHE B N 1
ATOM 2027 C CA . PHE B 1 121 ? -4.852 10.539 -11.945 1 77.19 121 PHE B CA 1
ATOM 2028 C C . PHE B 1 121 ? -5.57 9.195 -11.883 1 77.19 121 PHE B C 1
ATOM 2030 O O . PHE B 1 121 ? -4.934 8.141 -11.984 1 77.19 121 PHE B O 1
ATOM 2037 N N . PRO B 1 122 ? -6.762 9.125 -11.492 1 57.03 122 PRO B N 1
ATOM 2038 C CA . PRO B 1 122 ? -7.492 7.863 -11.367 1 57.03 122 PRO B CA 1
ATOM 2039 C C . PRO B 1 122 ? -7.496 7.059 -12.672 1 57.03 122 PRO B C 1
ATOM 2041 O O . PRO B 1 122 ? -7.395 7.633 -13.758 1 57.03 122 PRO B O 1
ATOM 2044 N N . ALA B 1 123 ? -7.047 5.965 -12.969 1 48.34 123 ALA B N 1
ATOM 2045 C CA . ALA B 1 123 ? -7.129 5.125 -14.164 1 48.34 123 ALA B CA 1
ATOM 2046 C C . ALA B 1 123 ? -8.422 5.387 -14.93 1 48.34 123 ALA B C 1
ATOM 2048 O O . ALA B 1 123 ? -8.93 4.504 -15.625 1 48.34 123 ALA B O 1
ATOM 2049 N N . GLN B 1 124 ? -9.398 6.047 -15.109 1 41.91 124 GLN B N 1
ATOM 2050 C CA . GLN B 1 124 ? -9.742 5.668 -16.484 1 41.91 124 GLN B CA 1
ATOM 2051 C C . GLN B 1 124 ? -8.484 5.539 -17.344 1 41.91 124 GLN B C 1
ATOM 2053 O O . GLN B 1 124 ? -8.359 4.594 -18.125 1 41.91 124 GLN B O 1
ATOM 2058 N N . THR B 1 125 ? -7.762 6.719 -17.891 1 35.81 125 THR B N 1
ATOM 2059 C CA . THR B 1 125 ? -6.691 6.867 -18.875 1 35.81 125 THR B CA 1
ATOM 2060 C C . THR B 1 125 ? -5.348 6.461 -18.281 1 35.81 125 THR B C 1
ATOM 2062 O O . THR B 1 125 ? -4.73 7.23 -17.547 1 35.81 125 THR B O 1
ATOM 2065 N N . VAL B 1 126 ? -4.941 5.547 -17.5 1 39.91 126 VAL B N 1
ATOM 2066 C CA . VAL B 1 126 ? -3.551 5.117 -17.641 1 39.91 126 VAL B CA 1
ATOM 2067 C C . VAL B 1 126 ? -2.998 5.559 -18.984 1 39.91 126 VAL B C 1
ATOM 2069 O O . VAL B 1 126 ? -3.07 4.816 -19.969 1 39.91 126 VAL B O 1
ATOM 2072 N N . ASP B 1 127 ? -3.412 6.422 -19.719 1 33.41 127 ASP B N 1
ATOM 2073 C CA . ASP B 1 127 ? -2.623 6.98 -20.812 1 33.41 127 ASP B CA 1
ATOM 2074 C C . ASP B 1 127 ? -1.186 7.254 -20.375 1 33.41 127 ASP B C 1
ATOM 2076 O O . ASP B 1 127 ? -0.936 7.551 -19.203 1 33.41 127 ASP B O 1
ATOM 2080 N N . SER B 1 128 ? -0.148 6.805 -21.156 1 32.53 128 SER B N 1
ATOM 2081 C CA . SER B 1 128 ? 1.285 7.008 -21.344 1 32.53 128 SER B CA 1
ATOM 2082 C C . SER B 1 128 ? 1.741 8.328 -20.734 1 32.53 128 SER B C 1
ATOM 2084 O O . SER B 1 128 ? 2.938 8.617 -20.688 1 32.53 128 SER B O 1
ATOM 2086 N N . HIS B 1 129 ? 0.98 9.289 -20.672 1 32.81 129 HIS B N 1
ATOM 2087 C CA . HIS B 1 129 ? 1.489 10.633 -20.422 1 32.81 129 HIS B CA 1
ATOM 2088 C C . HIS B 1 129 ? 1.967 10.781 -18.969 1 32.81 129 HIS B C 1
ATOM 2090 O O . HIS B 1 129 ? 2.592 11.781 -18.625 1 32.81 129 HIS B O 1
ATOM 2096 N N . MET B 1 130 ? 1.406 10.18 -18.047 1 35.5 130 MET B N 1
ATOM 2097 C CA . MET B 1 130 ? 1.639 10.555 -16.656 1 35.5 130 MET B CA 1
ATOM 2098 C C . MET B 1 130 ? 3.084 10.289 -16.25 1 35.5 130 MET B C 1
ATOM 2100 O O . MET B 1 130 ? 3.535 10.742 -15.203 1 35.5 130 MET B O 1
ATOM 2104 N N . SER B 1 131 ? 3.682 9.312 -16.734 1 31.53 131 SER B N 1
ATOM 2105 C CA . SER B 1 131 ? 5.07 9.172 -16.312 1 31.53 131 SER B CA 1
ATOM 2106 C C . SER B 1 131 ? 5.84 10.477 -16.5 1 31.53 131 SER B C 1
ATOM 2108 O O . SER B 1 131 ? 6.898 10.672 -15.898 1 31.53 131 SER B O 1
ATOM 2110 N N . LYS B 1 132 ? 5.492 11.297 -17.406 1 30.67 132 LYS B N 1
ATOM 2111 C CA . LYS B 1 132 ? 6.316 12.461 -17.719 1 30.67 132 LYS B CA 1
ATOM 2112 C C . LYS B 1 132 ? 6.133 13.562 -16.688 1 30.67 132 LYS B C 1
ATOM 2114 O O . LYS B 1 132 ? 7.086 14.273 -16.344 1 30.67 132 LYS B O 1
ATOM 2119 N N . VAL B 1 133 ? 4.949 13.969 -16.359 1 34.41 133 VAL B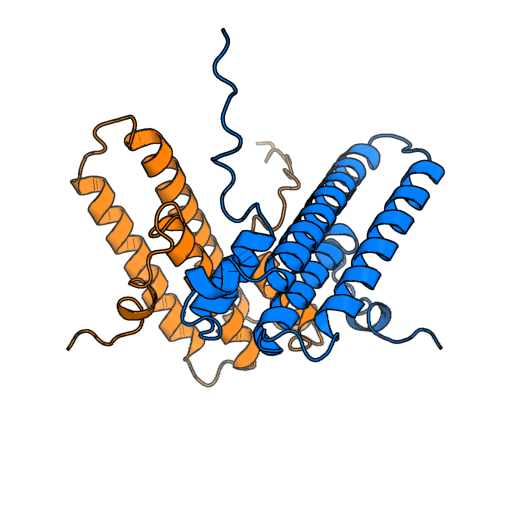 N 1
ATOM 2120 C CA . VAL B 1 133 ? 4.758 15.242 -15.672 1 34.41 133 VAL B CA 1
ATOM 2121 C C . VAL B 1 133 ? 5.25 15.125 -14.234 1 34.41 133 VAL B C 1
ATOM 2123 O O . VAL B 1 133 ? 5.688 16.109 -13.633 1 34.41 133 VAL B O 1
ATOM 2126 N N . LEU B 1 134 ? 4.93 14.148 -13.555 1 36.34 134 LEU B N 1
ATOM 2127 C CA . LEU B 1 134 ? 5.129 14.328 -12.125 1 36.34 134 LEU B CA 1
ATOM 2128 C C . LEU B 1 134 ? 6.613 14.477 -11.797 1 36.34 134 LEU B C 1
ATOM 2130 O O . LEU B 1 134 ? 6.969 15.008 -10.742 1 36.34 134 LEU B O 1
ATOM 2134 N N . PHE B 1 135 ? 7.508 13.789 -12.477 1 33.81 135 PHE B N 1
ATOM 2135 C CA . PHE B 1 135 ? 8.867 13.961 -11.961 1 33.81 135 PHE B CA 1
ATOM 2136 C C . PHE B 1 135 ? 9.648 14.938 -12.836 1 33.81 135 PHE B C 1
ATOM 2138 O O . PHE B 1 135 ? 10.883 14.898 -12.867 1 33.81 135 PHE B O 1
ATOM 2145 N N . VAL B 1 136 ? 9.102 15.344 -13.922 1 31.25 136 VAL B N 1
ATOM 2146 C CA . VAL B 1 136 ? 9.969 16.266 -14.641 1 31.25 136 VAL B CA 1
ATOM 2147 C C . VAL B 1 136 ? 10.008 17.609 -13.922 1 31.25 136 VAL B C 1
ATOM 2149 O O . VAL B 1 136 ? 8.961 18.172 -13.578 1 31.25 136 VAL B O 1
ATOM 2152 N N . PRO B 1 137 ? 11.18 17.922 -13.516 1 31.58 137 PRO B N 1
ATOM 2153 C CA . PRO B 1 137 ? 11.398 19.297 -13.094 1 31.58 137 PRO B CA 1
ATOM 2154 C C . PRO B 1 137 ? 10.797 20.312 -14.078 1 31.58 137 PRO B C 1
ATOM 2156 O O . PRO B 1 137 ? 10.883 20.109 -15.297 1 31.58 137 PRO B O 1
ATOM 2159 N N . VAL B 1 138 ? 9.648 20.828 -13.805 1 28.7 138 VAL B N 1
ATOM 2160 C CA . VAL B 1 138 ? 9.297 21.953 -14.664 1 28.7 138 VAL B CA 1
ATOM 2161 C C . VAL B 1 138 ? 10.523 22.844 -14.891 1 28.7 138 VAL B C 1
ATOM 2163 O O . VAL B 1 138 ? 11.203 23.219 -13.93 1 28.7 138 VAL B O 1
ATOM 2166 N N . PRO B 1 139 ? 10.82 23.016 -16.266 1 31.36 139 PRO B N 1
ATOM 2167 C CA . PRO B 1 139 ? 11.922 23.938 -16.547 1 31.36 139 PRO B CA 1
ATOM 2168 C C . PRO B 1 139 ? 11.734 25.297 -15.883 1 31.36 139 PRO B C 1
ATOM 2170 O O . PRO B 1 139 ? 10.602 25.75 -15.695 1 31.36 139 PRO B O 1
#

InterPro domains:
  IPR008949 Isoprenoid synthase domain superfamily [G3DSA:1.10.600.10] (1-139)
  IPR050148 Terpene synthase-like [PTHR31739] (15-137)

Radius of gyration: 19.68 Å; Cα contacts (8 Å, |Δi|>4): 226; chains: 2; bounding box: 55×54×50 Å

Foldseek 3Di:
DPPPPDPPDPPVLQLLVVLLVCCVVVVQDDDSVVQCPQPLSVVLSVLLRVLLVLLVVLQVCVVCCVVPPPPPVVNVVSVVVSVVSLVVLVCSLPDPDRPGDSVSSVSSNVSSVVSVCCSPPPPVPPPPPPVPPPPPDDD/DDPDPPPPVDDVLQLLVVLLVCCVVVVQDDDSVVQCPQPLSVVLSVLLRVLLVLLVVLLVCVVCCVVPPPPPVVNVVSVVVSVVSLVVLVCSLPDPDRPGDSVSSVSSNVSSVVSVCCSPVPPPPPPPPVVPPPPDDDD

Secondary structure (DSSP, 8-state):
------S---GGGSHHHHHHHHHHHTT--S-HHHHHH-HHHHHHHHHHHHHHHHHHHHHHHHHHHSSS---HHHHHHHHHHHHHHHHHHHHHHH-S--SS-HHHHHHHHHHHHHHHHHHHS-GGG--TTHHHHTTS---/----------STTSHHHHHHHHHHHTT--S-HHHHHH-HHHHHHHHHHHHHHHHHHHHHHHHHHHSSS---HHHHHHHHHHHHHHHHHHHHHHH-S--SS-HHHHHHHHHHHHHHHHHHHS-TT---TTHHHHTTS---

pLDDT: mean 75.48, std 24.31, range [19.69, 97.62]

Solvent-accessible surface area (backbone atoms only — not comparable to full-atom values): 16094 Å² total; per-residue (Å²): 135,80,78,77,82,72,88,71,73,72,61,82,66,40,49,40,58,43,39,52,35,40,28,41,62,68,64,71,44,74,50,58,60,64,50,66,67,32,68,65,48,45,52,51,34,53,50,45,35,51,48,45,51,53,41,51,51,51,38,51,42,51,67,47,26,82,68,43,87,64,58,68,64,63,55,50,51,50,49,50,51,49,49,52,52,50,51,52,48,54,48,61,48,69,50,79,88,74,91,62,59,61,71,54,37,48,42,50,52,40,52,49,45,23,51,50,42,50,48,74,53,51,51,93,70,68,56,85,62,59,80,55,59,78,73,44,75,78,130,140,78,81,79,68,83,70,73,79,71,62,82,71,44,49,39,56,42,38,52,35,40,29,40,61,66,65,70,44,84,54,60,68,64,49,67,65,34,67,67,49,44,52,52,34,53,49,44,35,52,48,46,51,52,40,52,52,50,37,52,42,50,67,48,28,82,67,43,88,63,59,68,65,62,54,51,51,52,49,50,52,50,50,51,52,51,50,52,48,55,48,61,47,68,50,78,88,72,91,63,59,60,72,56,37,48,41,51,51,41,53,49,46,24,51,51,42,49,49,74,57,51,58,89,70,66,53,75,63,60,70,52,60,79,73,46,74,76,130

Nearest PDB structures (foldseek):
  8ih5-assembly1_F  TM=7.178E-01  e=6.022E-03  Oryza sativa Japonica Group
  1s94-assembly1_A  TM=4.731E-01  e=2.034E+00  Doryteuthis pealeii
  8gjg-assembly1_A  TM=5.185E-01  e=4.185E+00  synthetic construct
  6wc3-assembly1_B  TM=5.655E-01  e=8.178E+00  Eremothecium gossypii ATCC 10895
  8ih5-assembly1_E  TM=7.746E-01  e=6.634E-03  Oryza sativa Japonica Group